Protein AF-A0A1F5X0X8-F1 (afdb_monomer)

Structure (mmCIF, N/CA/C/O backbone):
data_AF-A0A1F5X0X8-F1
#
_entry.id   AF-A0A1F5X0X8-F1
#
loop_
_atom_site.group_PDB
_atom_site.id
_atom_site.type_symbol
_atom_site.label_atom_id
_atom_site.label_alt_id
_atom_site.label_comp_id
_atom_site.label_asym_id
_atom_site.label_entity_id
_atom_site.label_seq_id
_atom_site.pdbx_PDB_ins_code
_atom_site.Cartn_x
_atom_site.Cartn_y
_atom_site.Cartn_z
_atom_site.occupancy
_atom_site.B_iso_or_equiv
_atom_site.auth_seq_id
_atom_site.auth_comp_id
_atom_site.auth_asym_id
_atom_site.auth_atom_id
_atom_site.pdbx_PDB_model_num
ATOM 1 N N . MET A 1 1 ? -23.396 11.400 -12.778 1.00 46.94 1 MET A N 1
ATOM 2 C CA . MET A 1 1 ? -21.950 11.715 -12.686 1.00 46.94 1 MET A CA 1
ATOM 3 C C . MET A 1 1 ? -21.405 11.094 -11.410 1.00 46.94 1 MET A C 1
ATOM 5 O O . MET A 1 1 ? -21.824 11.516 -10.341 1.00 46.94 1 MET A O 1
ATOM 9 N N . GLN A 1 2 ? -20.528 10.087 -11.490 1.00 56.69 2 GLN A N 1
ATOM 10 C CA . GLN A 1 2 ? -19.784 9.631 -10.308 1.00 56.69 2 GLN A CA 1
ATOM 11 C C . GLN A 1 2 ? -18.889 10.780 -9.824 1.00 56.69 2 GLN A C 1
ATOM 13 O O . GLN A 1 2 ? -18.182 11.404 -10.620 1.00 56.69 2 GLN A O 1
ATOM 18 N N . LYS A 1 3 ? -18.972 11.113 -8.535 1.00 69.62 3 LYS A N 1
ATOM 19 C CA . LYS A 1 3 ? -18.151 12.155 -7.912 1.00 69.62 3 LYS A CA 1
ATOM 20 C C . LYS A 1 3 ? -16.693 11.680 -7.968 1.00 69.62 3 LYS A C 1
ATOM 22 O O . LYS A 1 3 ? -16.381 10.647 -7.388 1.00 69.62 3 LYS A O 1
ATOM 27 N N . LYS A 1 4 ? -15.822 12.385 -8.703 1.00 75.38 4 LYS A N 1
ATOM 28 C CA . LYS A 1 4 ? -14.391 12.037 -8.768 1.00 75.38 4 LYS A CA 1
ATOM 29 C C . LYS A 1 4 ? -13.797 12.097 -7.360 1.00 75.38 4 LYS A C 1
ATOM 31 O O . LYS A 1 4 ? -13.976 13.105 -6.673 1.00 75.38 4 LYS A O 1
ATOM 36 N N . LEU A 1 5 ? -13.114 11.032 -6.946 1.00 90.44 5 LEU A N 1
ATOM 37 C CA . LEU A 1 5 ? -12.465 10.961 -5.640 1.00 90.44 5 LEU A CA 1
ATOM 38 C C . LEU A 1 5 ? -11.266 11.922 -5.590 1.00 90.44 5 LEU A C 1
ATOM 40 O O . LEU A 1 5 ? -10.689 12.252 -6.635 1.00 90.44 5 LEU A O 1
ATOM 44 N N . PRO A 1 6 ? -10.874 12.397 -4.395 1.00 89.25 6 PRO A N 1
ATOM 45 C CA . PRO A 1 6 ? -9.697 13.238 -4.255 1.00 89.25 6 PRO A CA 1
ATOM 46 C C . PRO A 1 6 ? -8.439 12.483 -4.703 1.00 89.25 6 PRO A C 1
ATOM 48 O O . PRO A 1 6 ? -8.150 11.364 -4.265 1.00 89.25 6 PRO A O 1
ATOM 51 N N . LYS A 1 7 ? -7.683 13.125 -5.593 1.00 92.56 7 LYS A N 1
ATOM 52 C CA . LYS A 1 7 ? -6.383 12.632 -6.052 1.00 92.56 7 LYS A CA 1
ATOM 53 C C . LYS A 1 7 ? -5.305 12.979 -5.022 1.00 92.56 7 LYS A C 1
ATOM 55 O O . LYS A 1 7 ? -5.348 14.106 -4.513 1.00 92.56 7 LYS A O 1
ATOM 60 N N . PRO A 1 8 ? -4.330 12.090 -4.769 1.00 92.38 8 PRO A N 1
ATOM 61 C CA . PRO A 1 8 ? -3.112 12.453 -4.054 1.00 92.38 8 PRO A CA 1
ATOM 62 C C . PRO A 1 8 ? -2.430 13.652 -4.727 1.00 92.38 8 PRO A C 1
ATOM 64 O O . PRO A 1 8 ? -2.426 13.775 -5.956 1.00 92.38 8 PRO A O 1
ATOM 67 N N . LYS A 1 9 ? -1.886 14.569 -3.926 1.00 92.25 9 LYS A N 1
ATOM 68 C CA . LYS A 1 9 ? -1.167 15.766 -4.384 1.00 92.25 9 LYS A CA 1
ATOM 69 C C . LYS A 1 9 ? 0.031 16.019 -3.480 1.00 92.25 9 LYS A C 1
ATOM 71 O O . LYS A 1 9 ? 0.013 15.643 -2.316 1.00 92.25 9 LYS A O 1
ATOM 76 N N . GLY A 1 10 ? 1.039 16.699 -4.016 1.00 94.38 10 GLY A N 1
ATOM 77 C CA . GLY A 1 10 ? 2.261 17.012 -3.282 1.00 94.38 10 GLY A CA 1
ATOM 78 C C . GLY A 1 10 ? 3.366 15.987 -3.515 1.00 94.38 10 GLY A C 1
ATOM 79 O O . GLY A 1 10 ? 3.467 15.411 -4.603 1.00 94.38 10 GLY A O 1
ATOM 80 N N . LYS A 1 11 ? 4.219 15.837 -2.501 1.00 96.31 11 LYS A N 1
ATOM 81 C CA . LYS A 1 11 ? 5.425 15.013 -2.553 1.00 96.31 11 LYS A CA 1
ATOM 82 C C . LYS A 1 11 ? 5.168 13.601 -2.036 1.00 96.31 11 LYS A C 1
ATOM 84 O O . LYS A 1 11 ? 4.287 13.404 -1.205 1.00 96.31 11 LYS A O 1
ATOM 89 N N . ILE A 1 12 ? 5.969 12.658 -2.516 1.00 95.75 12 ILE A N 1
ATOM 90 C CA . ILE A 1 12 ? 6.069 11.314 -1.945 1.00 95.75 12 ILE A CA 1
ATOM 91 C C . ILE A 1 12 ? 7.087 11.338 -0.808 1.00 95.75 12 ILE A C 1
ATOM 93 O O . ILE A 1 12 ? 8.147 11.956 -0.913 1.00 95.75 12 ILE A O 1
ATOM 97 N N . GLU A 1 13 ? 6.752 10.660 0.284 1.00 94.81 13 GLU A N 1
ATOM 98 C CA . GLU A 1 13 ? 7.603 10.546 1.463 1.00 94.81 13 GLU A CA 1
ATOM 99 C C . GLU A 1 13 ? 8.377 9.225 1.441 1.00 94.81 13 GLU A C 1
ATOM 101 O O . GLU A 1 13 ? 7.840 8.157 1.731 1.00 94.81 13 GLU A O 1
ATOM 106 N N . TYR A 1 14 ? 9.669 9.303 1.125 1.00 94.75 14 TYR A N 1
ATOM 107 C CA . TYR A 1 14 ? 10.552 8.136 1.030 1.00 94.75 14 TYR A CA 1
ATOM 108 C C . TYR A 1 14 ? 11.164 7.710 2.371 1.00 94.75 14 TYR A C 1
ATOM 110 O O . TYR A 1 14 ? 11.649 6.588 2.508 1.00 94.75 14 TYR A O 1
ATOM 118 N N . ASP A 1 15 ? 11.111 8.565 3.397 1.00 91.25 15 ASP A N 1
ATOM 119 C CA . ASP A 1 15 ? 11.795 8.339 4.678 1.00 91.25 15 ASP A CA 1
ATOM 120 C C . ASP A 1 15 ? 11.337 7.079 5.422 1.00 91.25 15 ASP A C 1
ATOM 122 O O . ASP A 1 15 ? 12.090 6.523 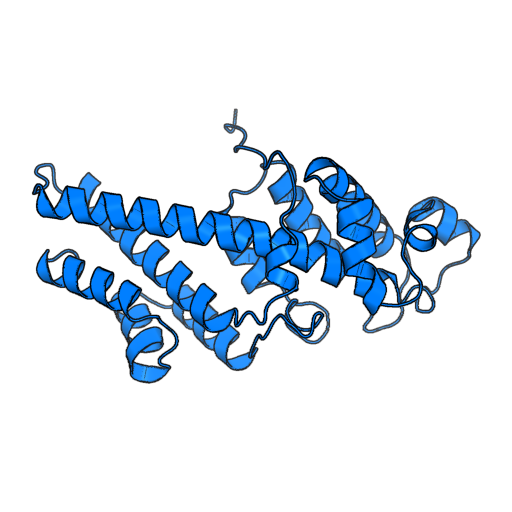6.225 1.00 91.25 15 ASP A O 1
ATOM 126 N N . ARG A 1 16 ? 10.120 6.592 5.153 1.00 86.38 16 ARG A N 1
ATOM 127 C CA . ARG A 1 16 ? 9.632 5.336 5.734 1.00 86.38 16 ARG A CA 1
ATOM 128 C C . ARG A 1 16 ? 10.351 4.107 5.176 1.00 86.38 16 ARG A C 1
ATOM 130 O O . ARG A 1 16 ? 10.513 3.148 5.919 1.00 86.38 16 ARG A O 1
ATOM 137 N N . LEU A 1 17 ? 10.854 4.150 3.939 1.00 91.12 17 LEU A N 1
ATOM 138 C CA . LEU A 1 17 ? 11.662 3.063 3.366 1.00 91.12 17 LEU A CA 1
ATOM 139 C C . LEU A 1 17 ? 13.082 3.006 3.942 1.00 91.12 17 LEU A C 1
ATOM 141 O O . LEU A 1 17 ? 13.729 1.964 3.900 1.00 91.12 17 LEU A O 1
ATOM 145 N N . LYS A 1 18 ? 13.558 4.097 4.554 1.00 91.12 18 LYS A N 1
ATOM 146 C CA . LYS A 1 18 ? 14.857 4.145 5.250 1.00 91.12 18 LYS A CA 1
ATOM 147 C C . LYS A 1 18 ? 14.816 3.496 6.635 1.00 91.12 18 LYS A C 1
ATOM 149 O O . LYS A 1 18 ? 15.840 3.406 7.308 1.00 91.12 18 LYS A O 1
ATOM 154 N N . LYS A 1 19 ? 13.630 3.105 7.107 1.00 92.75 19 LYS A N 1
ATOM 155 C CA . LYS A 1 19 ? 13.409 2.556 8.446 1.00 92.75 19 LYS A CA 1
ATOM 156 C C . LYS A 1 19 ? 12.797 1.173 8.334 1.00 92.75 19 LYS A C 1
ATOM 158 O O . LYS A 1 19 ? 11.845 0.967 7.585 1.00 92.75 19 LYS A O 1
ATOM 163 N N . LYS A 1 20 ? 13.294 0.242 9.151 1.00 92.81 20 LYS A N 1
ATOM 164 C CA . LYS A 1 20 ? 12.702 -1.092 9.262 1.00 92.81 20 LYS A CA 1
ATOM 165 C C . LYS A 1 20 ? 11.234 -0.978 9.666 1.00 92.81 20 LYS A C 1
ATOM 167 O O . LYS A 1 20 ? 10.920 -0.491 10.751 1.00 92.81 20 LYS A O 1
ATOM 172 N N . THR A 1 21 ? 10.362 -1.448 8.788 1.00 92.19 21 THR A N 1
ATOM 173 C CA . THR A 1 21 ? 8.913 -1.383 8.918 1.00 92.19 21 THR A CA 1
ATOM 174 C C . THR A 1 21 ? 8.353 -2.791 8.786 1.00 92.19 21 THR A C 1
ATOM 176 O O . THR A 1 21 ? 8.536 -3.447 7.764 1.00 92.19 21 THR A O 1
ATOM 179 N N . ASP A 1 22 ? 7.673 -3.264 9.830 1.00 91.94 22 ASP A N 1
ATOM 180 C CA . ASP A 1 22 ? 6.919 -4.518 9.790 1.00 91.94 22 ASP A CA 1
ATOM 181 C C . ASP A 1 22 ? 5.466 -4.214 9.421 1.00 91.94 22 ASP A C 1
ATOM 183 O O . ASP A 1 22 ? 4.720 -3.619 10.207 1.00 91.94 22 ASP A O 1
ATOM 187 N N . VAL A 1 23 ? 5.066 -4.603 8.212 1.00 94.81 23 VAL A N 1
ATOM 188 C CA . VAL A 1 23 ? 3.730 -4.283 7.693 1.00 94.81 23 VAL A CA 1
ATOM 189 C C . VAL A 1 23 ? 2.632 -5.155 8.303 1.00 94.81 23 VAL A C 1
ATOM 191 O O . VAL A 1 23 ? 1.464 -4.794 8.197 1.00 94.81 23 VAL A O 1
ATOM 194 N N . ILE A 1 24 ? 2.966 -6.253 8.996 1.00 95.56 24 ILE A N 1
ATOM 195 C CA . ILE A 1 24 ? 1.977 -7.165 9.600 1.00 95.56 24 ILE A CA 1
ATOM 196 C C . ILE A 1 24 ? 1.198 -6.466 10.714 1.00 95.56 24 ILE A C 1
ATOM 198 O O . ILE A 1 24 ? -0.033 -6.493 10.728 1.00 95.56 24 ILE A O 1
ATOM 202 N N . ASN A 1 25 ? 1.901 -5.793 11.62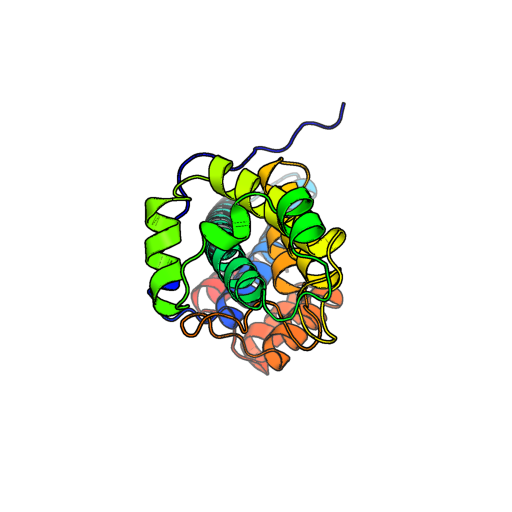7 1.00 94.31 25 ASN A N 1
ATOM 203 C CA . ASN A 1 25 ? 1.250 -5.082 12.730 1.00 94.31 25 ASN A CA 1
ATOM 204 C C . ASN A 1 25 ? 0.430 -3.892 12.215 1.00 94.31 25 ASN A C 1
ATOM 206 O O . ASN A 1 25 ? -0.664 -3.631 12.714 1.00 94.31 25 ASN A O 1
ATOM 210 N N . ILE A 1 26 ? 0.936 -3.189 11.196 1.00 95.31 26 ILE A N 1
ATOM 211 C CA . ILE A 1 26 ? 0.242 -2.043 10.598 1.00 95.31 26 ILE A CA 1
ATOM 212 C C . ILE A 1 26 ? -1.038 -2.510 9.895 1.00 95.31 26 ILE A C 1
ATOM 214 O O . ILE A 1 26 ? -2.090 -1.914 10.115 1.00 95.31 26 ILE A O 1
ATOM 218 N N . ALA A 1 27 ? -0.983 -3.611 9.136 1.00 96.62 27 ALA A N 1
ATOM 219 C CA . ALA A 1 27 ? -2.154 -4.224 8.512 1.00 96.62 27 ALA A CA 1
ATOM 220 C C . ALA A 1 27 ? -3.210 -4.612 9.557 1.00 96.62 27 ALA A C 1
ATOM 222 O O . ALA A 1 27 ? -4.371 -4.223 9.440 1.00 96.62 27 ALA A O 1
ATOM 223 N N . ALA A 1 28 ? -2.806 -5.327 10.614 1.00 96.25 28 ALA A N 1
ATOM 224 C CA . ALA A 1 28 ? -3.714 -5.749 11.680 1.00 96.25 28 ALA A CA 1
ATOM 225 C C . ALA A 1 28 ? -4.383 -4.553 12.377 1.00 96.25 28 ALA A C 1
ATOM 227 O O . ALA A 1 28 ? -5.597 -4.563 12.597 1.00 96.25 28 ALA A O 1
ATOM 228 N N . ASN A 1 29 ? -3.607 -3.510 12.693 1.00 96.94 29 ASN A N 1
ATOM 229 C CA . ASN A 1 29 ? -4.127 -2.281 13.289 1.00 96.94 29 ASN A CA 1
ATOM 230 C C . ASN A 1 29 ? -5.119 -1.584 12.356 1.00 96.94 29 ASN A C 1
ATOM 232 O O . ASN A 1 29 ? -6.215 -1.230 12.786 1.00 96.94 29 ASN A O 1
ATOM 236 N N . TRP A 1 30 ? -4.754 -1.421 11.083 1.00 97.88 30 TRP A N 1
ATOM 237 C CA . TRP A 1 30 ? -5.577 -0.737 10.094 1.00 97.88 30 TRP A CA 1
ATOM 238 C C . TRP A 1 30 ? -6.921 -1.439 9.881 1.00 97.88 30 TRP A C 1
ATOM 240 O O . TRP A 1 30 ? -7.964 -0.794 9.995 1.00 97.88 30 TRP A O 1
ATOM 250 N N . TYR A 1 31 ? -6.925 -2.762 9.685 1.00 97.50 31 TYR A N 1
ATOM 251 C CA . TYR A 1 31 ? -8.163 -3.528 9.511 1.00 97.50 31 TYR A CA 1
ATOM 252 C C . TYR A 1 31 ? -9.064 -3.502 10.751 1.00 97.50 31 TYR A C 1
ATOM 254 O O . TYR A 1 31 ? -10.281 -3.373 10.617 1.00 97.50 31 TYR A O 1
ATOM 262 N N . LEU A 1 32 ? -8.498 -3.582 11.961 1.00 96.50 32 LEU A N 1
ATOM 263 C CA . LEU A 1 32 ? -9.286 -3.482 13.194 1.00 96.50 32 LEU A CA 1
ATOM 264 C C . LEU A 1 32 ? -9.912 -2.104 13.367 1.00 96.50 32 LEU A C 1
ATOM 266 O O . LEU A 1 32 ? -11.095 -2.005 13.687 1.00 96.50 32 LEU A O 1
ATOM 270 N N . VAL A 1 33 ? -9.134 -1.042 13.158 1.00 97.62 33 VAL A N 1
ATOM 271 C CA . VAL A 1 33 ? -9.632 0.332 13.266 1.00 97.62 33 VAL A CA 1
ATOM 272 C C . VAL A 1 33 ? -10.704 0.596 12.209 1.00 97.62 33 VAL A C 1
ATOM 274 O O . VAL A 1 33 ? -11.745 1.159 12.543 1.00 97.62 33 VAL A O 1
ATOM 277 N N . LEU A 1 34 ? -10.514 0.128 10.971 1.00 96.94 34 LEU A N 1
ATOM 278 C CA . LEU A 1 34 ? -11.521 0.206 9.911 1.00 96.94 34 LEU A CA 1
ATOM 279 C C . LEU A 1 34 ? -12.821 -0.513 10.307 1.00 96.94 34 LEU A C 1
ATOM 281 O O . LEU A 1 34 ? -13.897 0.073 10.194 1.00 96.94 34 LEU A O 1
ATOM 285 N N . ALA A 1 35 ? -12.731 -1.746 10.814 1.00 96.19 35 ALA A N 1
ATOM 286 C CA . ALA A 1 35 ? -13.897 -2.519 11.236 1.00 96.19 35 ALA A CA 1
ATOM 287 C C . ALA A 1 35 ? -14.646 -1.856 12.408 1.00 96.19 35 ALA A C 1
ATOM 289 O O . ALA A 1 35 ? -15.870 -1.727 12.359 1.00 96.19 35 ALA A O 1
ATOM 290 N N . MET A 1 36 ? -13.922 -1.381 13.430 1.00 96.62 36 MET A N 1
ATOM 291 C CA . MET A 1 36 ? -14.503 -0.645 14.561 1.00 96.62 36 MET A CA 1
ATOM 292 C C . MET A 1 36 ? -15.178 0.652 14.108 1.00 96.62 36 MET A C 1
ATOM 294 O O . MET A 1 36 ? -16.294 0.939 14.538 1.00 96.62 36 MET A O 1
ATOM 298 N N . LYS A 1 37 ? -14.525 1.422 13.227 1.00 96.12 37 LYS A N 1
ATOM 299 C CA . LYS A 1 37 ? -15.061 2.672 12.677 1.00 96.12 37 LYS A CA 1
ATOM 300 C C . LYS A 1 37 ? -16.365 2.422 11.922 1.00 96.12 37 LYS A C 1
ATOM 302 O O . LYS A 1 37 ? -17.358 3.070 12.226 1.00 96.12 37 LYS A O 1
ATOM 307 N N . ASN A 1 38 ? -16.379 1.470 10.988 1.00 94.50 38 ASN A N 1
ATOM 308 C CA . ASN A 1 38 ? -17.565 1.181 10.178 1.00 94.50 38 ASN A CA 1
ATOM 309 C C . ASN A 1 38 ? -18.751 0.745 11.054 1.00 94.50 38 ASN A C 1
ATOM 311 O O . ASN A 1 38 ? -19.859 1.247 10.890 1.00 94.50 38 ASN A O 1
ATOM 315 N N . LEU A 1 39 ? -18.509 -0.128 12.040 1.00 93.12 39 LEU A N 1
ATOM 316 C CA . LEU A 1 39 ? -19.558 -0.568 12.959 1.00 93.12 39 LEU A CA 1
ATOM 317 C C . LEU A 1 39 ? -20.095 0.591 13.813 1.00 93.12 39 LEU A C 1
ATOM 319 O O . LEU A 1 39 ? -21.305 0.712 13.997 1.00 93.12 39 LEU A O 1
ATOM 323 N N . ALA A 1 40 ? -19.212 1.457 14.313 1.00 91.56 40 ALA A N 1
ATOM 324 C CA . ALA A 1 40 ? -19.592 2.639 15.080 1.00 91.56 40 ALA A CA 1
ATOM 325 C C . ALA A 1 40 ? -20.422 3.640 14.252 1.00 91.56 40 ALA A C 1
ATOM 327 O O . ALA A 1 40 ? -21.419 4.160 14.750 1.00 91.56 40 ALA A O 1
ATOM 328 N N . GLU A 1 41 ? -20.058 3.871 12.986 1.00 91.88 41 GLU A N 1
ATOM 329 C CA . GLU A 1 41 ? -20.825 4.711 12.051 1.00 91.88 41 GLU A CA 1
ATOM 330 C C . GLU A 1 41 ? -22.211 4.131 11.762 1.00 91.88 41 GLU A C 1
ATOM 332 O O . GLU A 1 41 ? -23.191 4.867 11.652 1.00 91.88 41 GLU A O 1
ATOM 337 N N . ASP A 1 42 ? -22.322 2.810 11.647 1.00 89.94 42 ASP A N 1
ATOM 338 C CA . ASP A 1 42 ? -23.613 2.166 11.417 1.00 89.94 42 ASP A CA 1
ATOM 339 C C . ASP A 1 42 ? -24.507 2.217 12.658 1.00 89.94 42 ASP A C 1
ATOM 341 O O . ASP A 1 42 ? -25.714 2.429 12.533 1.00 89.94 42 ASP A O 1
ATOM 345 N N . LYS A 1 43 ? -23.931 2.114 13.863 1.00 85.94 43 LYS A N 1
ATOM 346 C CA . LYS A 1 43 ? -24.664 2.343 15.117 1.00 85.94 43 LYS A CA 1
ATOM 347 C C . LYS A 1 43 ? -25.153 3.786 15.229 1.00 85.94 43 LYS A C 1
ATOM 349 O O . LYS A 1 43 ? -26.319 3.980 15.556 1.00 85.94 43 LYS A O 1
ATOM 354 N N . GLU A 1 44 ? -24.316 4.772 14.899 1.00 85.31 44 GLU A N 1
ATOM 355 C CA . GLU A 1 44 ? -24.684 6.201 14.875 1.00 85.31 44 GLU A CA 1
ATOM 356 C C . GLU A 1 44 ? -25.908 6.464 13.994 1.00 85.31 44 GLU A C 1
ATOM 358 O O . GLU A 1 44 ? -26.843 7.140 14.417 1.00 85.31 44 GLU A O 1
ATOM 363 N N . LYS A 1 45 ? -25.957 5.860 12.803 1.00 84.88 45 LYS A N 1
ATOM 364 C CA . LYS A 1 45 ? -27.105 5.989 11.892 1.00 84.88 45 LYS A CA 1
ATOM 365 C C . LYS A 1 45 ? -28.382 5.335 12.432 1.00 84.88 45 LYS A C 1
ATOM 367 O O . LYS A 1 45 ? -29.473 5.764 12.067 1.00 84.88 45 LYS A O 1
ATOM 372 N N . GLN A 1 46 ? -28.264 4.284 13.247 1.00 82.56 46 GLN A N 1
ATOM 373 C CA . GLN A 1 46 ? -29.402 3.522 13.778 1.00 82.56 46 GLN A CA 1
ATOM 374 C C . GLN A 1 46 ? -29.983 4.131 15.060 1.00 82.56 46 GLN A C 1
ATOM 376 O O . GLN A 1 46 ? -31.199 4.131 15.248 1.00 82.56 46 GLN A O 1
ATOM 381 N N . SER A 1 47 ? -29.138 4.627 15.966 1.00 68.44 47 SER A N 1
ATOM 382 C CA . SER A 1 47 ? -29.566 5.185 17.248 1.00 68.44 47 SER A CA 1
ATOM 383 C C . SER A 1 47 ? -29.745 6.697 17.134 1.00 68.44 47 SER A C 1
ATOM 385 O O . SER A 1 47 ? -28.776 7.442 17.233 1.00 68.44 47 SER A O 1
ATOM 387 N N . GLY A 1 48 ? -30.983 7.176 16.987 1.00 61.12 48 GLY A N 1
ATOM 388 C CA . GLY A 1 48 ? -31.298 8.616 16.933 1.00 61.12 48 GLY A CA 1
ATOM 389 C C . GLY A 1 48 ? -30.919 9.431 18.187 1.00 61.12 48 GLY A C 1
ATOM 390 O O . GLY A 1 48 ? -31.158 10.633 18.226 1.00 61.12 48 GLY A O 1
ATOM 391 N N . THR A 1 49 ? -30.345 8.801 19.220 1.00 65.81 49 THR A N 1
ATOM 392 C CA . THR A 1 49 ? -29.778 9.439 20.418 1.00 65.81 49 THR A CA 1
ATOM 393 C C . THR A 1 49 ? -28.382 8.869 20.675 1.00 65.81 49 THR A C 1
ATOM 395 O O . THR A 1 49 ? -28.248 7.716 21.084 1.00 65.81 49 THR A O 1
ATOM 398 N N . PHE A 1 50 ? -27.341 9.668 20.426 1.00 71.94 50 PHE A N 1
ATOM 399 C CA . PHE A 1 50 ? -25.940 9.288 20.631 1.00 71.94 50 PHE A CA 1
ATOM 400 C C . PHE A 1 50 ? -25.421 9.892 21.941 1.00 71.94 50 PHE A C 1
ATOM 402 O O . PHE A 1 50 ? -25.601 11.081 22.205 1.00 71.94 50 PHE A O 1
ATOM 409 N N . LEU A 1 51 ? -24.803 9.082 22.806 1.00 75.19 51 LEU A N 1
ATOM 410 C CA . LEU A 1 51 ? -24.180 9.602 24.029 1.00 75.19 51 LEU A CA 1
ATOM 411 C C . LEU A 1 51 ? -22.886 10.358 23.677 1.00 75.19 51 LEU A C 1
ATOM 413 O O . LEU A 1 51 ? -22.132 9.933 22.808 1.00 75.19 51 LEU A O 1
ATOM 417 N N . ARG A 1 52 ? -22.535 11.423 24.411 1.00 73.19 52 ARG A N 1
ATOM 418 C CA . ARG A 1 52 ? -21.277 12.174 24.168 1.00 73.19 52 ARG A CA 1
ATOM 419 C C . ARG A 1 52 ? -20.015 11.296 24.181 1.00 73.19 52 ARG A C 1
ATOM 421 O O . ARG A 1 52 ? -19.066 11.553 23.447 1.00 73.19 52 ARG A O 1
ATOM 428 N N . SER A 1 53 ? -19.978 10.257 25.019 1.00 72.44 53 SER A N 1
ATOM 429 C CA . SER A 1 53 ? -18.857 9.304 25.071 1.00 72.44 53 SER A CA 1
ATOM 430 C C . SER A 1 53 ? -18.736 8.459 23.796 1.00 72.44 53 SER A C 1
ATOM 432 O O . SER A 1 53 ? -17.626 8.116 23.388 1.00 72.44 53 SER A O 1
ATOM 434 N N . GLN A 1 54 ? -19.868 8.166 23.156 1.00 83.12 54 GLN A N 1
ATOM 435 C CA . GLN A 1 54 ? -19.976 7.457 21.884 1.00 83.12 54 GLN A CA 1
ATOM 436 C C . GLN A 1 54 ? -19.538 8.362 20.720 1.00 83.12 54 GLN A C 1
ATOM 438 O O . GLN A 1 54 ? -18.724 7.945 19.899 1.00 83.12 54 GLN A O 1
ATOM 443 N N . GLU A 1 55 ? -19.945 9.636 20.712 1.00 86.12 55 GLU A N 1
ATOM 444 C CA . GLU A 1 55 ? -19.448 10.639 19.750 1.00 86.12 55 GLU A CA 1
ATOM 445 C C . GLU A 1 55 ? -17.919 10.778 19.814 1.00 86.12 55 GLU A C 1
ATOM 447 O O . GLU A 1 55 ? -17.235 10.768 18.788 1.00 86.12 55 GLU A O 1
ATOM 452 N N . GLY A 1 56 ? -17.370 10.862 21.032 1.00 91.00 56 GLY A N 1
ATOM 453 C CA . GLY A 1 56 ? -15.930 10.973 21.259 1.00 91.00 56 GLY A CA 1
ATOM 454 C C . GLY A 1 56 ? -15.150 9.772 20.720 1.00 91.00 56 GLY A C 1
ATOM 455 O O . GLY A 1 56 ? -14.154 9.952 20.024 1.00 91.00 56 GLY A O 1
ATOM 456 N N . LEU A 1 57 ? -15.618 8.546 20.982 1.00 92.62 57 LEU A N 1
ATOM 457 C CA . LEU A 1 57 ? -14.969 7.339 20.464 1.00 92.62 57 LEU A CA 1
ATOM 458 C C . LEU A 1 57 ? -15.030 7.257 18.934 1.00 92.62 57 LEU A C 1
ATOM 460 O O . LEU A 1 57 ? -14.028 6.915 18.310 1.00 92.62 57 LEU A O 1
ATOM 464 N N . LEU A 1 58 ? -16.167 7.593 18.318 1.00 94.06 58 LEU A N 1
ATOM 465 C CA . LEU A 1 58 ? -16.287 7.588 16.859 1.00 94.06 58 LEU A CA 1
ATOM 466 C C . LEU A 1 58 ? -15.338 8.606 16.219 1.00 94.06 58 LEU A C 1
ATOM 468 O O . LEU A 1 58 ? -14.678 8.303 15.226 1.00 94.06 58 LEU A O 1
ATOM 472 N N . LYS A 1 59 ? -15.237 9.805 16.802 1.00 95.38 59 LYS A N 1
ATOM 473 C CA . LYS A 1 59 ? -14.297 10.836 16.353 1.00 95.38 59 LYS A CA 1
ATOM 474 C C . LYS A 1 59 ? -12.850 10.348 16.424 1.00 95.38 59 LYS A C 1
ATOM 476 O O . LYS A 1 59 ? -12.099 10.558 15.472 1.00 95.38 59 LYS A O 1
ATOM 481 N N . ASP A 1 60 ? -12.474 9.680 17.513 1.00 96.25 60 ASP A N 1
ATOM 482 C CA . ASP A 1 60 ? -11.129 9.126 17.660 1.00 96.25 60 ASP A CA 1
ATOM 483 C C . ASP A 1 60 ? -10.857 8.017 16.633 1.00 96.25 60 ASP A C 1
ATOM 485 O O . ASP A 1 60 ? -9.814 8.033 15.988 1.00 96.25 60 ASP A O 1
ATOM 489 N N . LEU A 1 61 ? -11.808 7.099 16.418 1.00 97.19 61 LEU A N 1
ATOM 490 C CA . LEU A 1 61 ? -11.693 6.029 15.417 1.00 97.19 61 LEU A CA 1
ATOM 491 C C . LEU A 1 61 ? -11.558 6.579 13.993 1.00 97.19 61 LEU A C 1
ATOM 493 O O . LEU A 1 61 ? -10.743 6.077 13.223 1.00 97.19 61 LEU A O 1
ATOM 497 N N . LYS A 1 62 ? -12.327 7.618 13.642 1.00 97.69 62 LYS A N 1
ATOM 498 C CA . LYS A 1 62 ? -12.215 8.308 12.347 1.00 97.69 62 LYS A CA 1
ATOM 499 C C . LYS A 1 62 ? -10.824 8.912 12.173 1.00 97.69 62 LYS A C 1
ATOM 501 O O . LYS A 1 62 ? -10.166 8.627 11.177 1.00 97.69 62 LYS A O 1
ATOM 506 N N . LYS A 1 63 ? -10.349 9.660 13.173 1.00 98.00 63 LYS A N 1
ATOM 507 C CA . LYS A 1 63 ? -9.018 10.278 13.157 1.00 98.00 63 LYS A CA 1
ATOM 508 C C . LYS A 1 63 ? -7.898 9.238 13.054 1.00 98.00 63 LYS A C 1
ATOM 510 O O . LYS A 1 63 ? -6.966 9.420 12.278 1.00 98.00 63 LYS A O 1
ATOM 515 N N . GLU A 1 64 ? -7.988 8.155 13.821 1.00 98.00 64 GLU A N 1
ATOM 516 C CA . GLU A 1 64 ? -7.010 7.065 13.790 1.00 98.00 64 GLU A CA 1
ATOM 517 C C . GLU A 1 64 ? -7.000 6.365 12.427 1.00 98.00 64 GLU A C 1
ATOM 519 O O . GLU A 1 64 ? -5.940 6.146 11.847 1.00 98.00 64 GLU A O 1
ATOM 524 N N . HIS A 1 65 ? -8.182 6.054 11.886 1.00 98.00 65 HIS A N 1
ATOM 525 C CA . HIS A 1 65 ? -8.316 5.449 10.566 1.00 98.00 65 HIS A CA 1
ATOM 526 C C . HIS A 1 65 ? -7.713 6.343 9.478 1.00 98.00 65 HIS A C 1
ATOM 528 O O . HIS A 1 65 ? -6.979 5.851 8.624 1.00 98.00 65 HIS A O 1
ATOM 534 N N . GLU A 1 66 ? -8.017 7.642 9.496 1.00 97.62 66 GLU A N 1
ATOM 535 C CA . GLU A 1 66 ? -7.462 8.625 8.561 1.00 97.62 66 GLU A CA 1
ATOM 536 C C . GLU A 1 66 ? -5.935 8.691 8.657 1.00 97.62 66 GLU A C 1
ATOM 538 O O . GLU A 1 66 ? -5.265 8.637 7.627 1.00 97.62 66 GLU A O 1
ATOM 543 N N . GLY A 1 67 ? -5.385 8.725 9.875 1.00 97.19 67 GLY A N 1
ATOM 544 C CA . GLY A 1 67 ? -3.941 8.727 10.112 1.00 97.19 67 GLY A CA 1
ATOM 545 C C . GLY A 1 67 ? -3.248 7.471 9.580 1.00 97.19 67 GLY A C 1
ATOM 546 O O . GLY A 1 67 ? -2.319 7.575 8.783 1.00 97.19 67 GLY A O 1
ATOM 547 N N . LEU A 1 68 ? -3.738 6.281 9.948 1.00 97.31 68 LEU A N 1
ATOM 548 C CA . LEU A 1 68 ? -3.184 5.011 9.460 1.00 97.31 68 LEU A CA 1
ATOM 549 C C . LEU A 1 68 ? -3.314 4.866 7.941 1.00 97.31 68 LEU A C 1
ATOM 551 O O . LEU A 1 68 ? -2.420 4.329 7.293 1.00 97.31 68 LEU A O 1
ATOM 555 N N . THR A 1 69 ? -4.421 5.347 7.373 1.00 97.81 69 THR A N 1
ATOM 556 C CA . THR A 1 69 ? -4.660 5.330 5.927 1.00 97.81 69 THR A CA 1
ATOM 557 C C . THR A 1 69 ? -3.666 6.228 5.198 1.00 97.81 69 THR A C 1
ATOM 559 O O . THR A 1 69 ? -3.065 5.785 4.227 1.00 97.81 69 THR A O 1
ATOM 562 N N . ALA A 1 70 ? -3.446 7.456 5.672 1.00 95.75 70 ALA A N 1
ATOM 563 C CA . ALA A 1 70 ? -2.461 8.361 5.079 1.00 95.75 70 ALA A CA 1
ATOM 564 C C . ALA A 1 70 ? -1.035 7.790 5.172 1.00 95.75 70 ALA A C 1
ATOM 566 O O . ALA A 1 70 ? -0.291 7.807 4.192 1.00 95.75 70 ALA A O 1
ATOM 567 N N . ASP A 1 71 ? -0.681 7.217 6.324 1.00 95.12 71 ASP A N 1
ATOM 568 C CA . ASP A 1 71 ? 0.623 6.595 6.552 1.00 95.12 71 ASP A CA 1
ATOM 569 C C . ASP A 1 71 ? 0.885 5.408 5.615 1.00 95.12 71 ASP A C 1
ATOM 571 O O . ASP A 1 71 ? 1.966 5.306 5.027 1.00 95.12 71 ASP A O 1
ATOM 575 N N . LEU A 1 72 ? -0.094 4.509 5.475 1.00 97.19 72 LEU A N 1
ATOM 576 C CA . LEU A 1 72 ? -0.008 3.358 4.578 1.00 97.19 72 LEU A CA 1
ATOM 577 C C . LEU A 1 72 ? -0.012 3.778 3.113 1.00 97.19 72 LEU A C 1
ATOM 579 O O . LEU A 1 72 ? 0.764 3.237 2.334 1.00 97.19 72 LEU A O 1
ATOM 583 N N . GLU A 1 73 ? -0.844 4.746 2.735 1.00 96.50 73 GLU A N 1
ATOM 584 C CA . GLU A 1 73 ? -0.892 5.266 1.372 1.00 96.50 73 GLU A CA 1
ATOM 585 C C . GLU A 1 73 ? 0.473 5.841 0.955 1.00 96.50 73 GLU A C 1
ATOM 587 O O . GLU A 1 73 ? 1.012 5.438 -0.078 1.00 96.50 73 GLU A O 1
ATOM 592 N N . ASN A 1 74 ? 1.081 6.692 1.790 1.00 94.81 74 ASN A N 1
ATOM 593 C CA . ASN A 1 74 ? 2.421 7.235 1.549 1.00 94.81 74 ASN A CA 1
ATOM 594 C C . ASN A 1 74 ? 3.476 6.123 1.446 1.00 94.81 74 ASN A C 1
ATOM 596 O O . ASN A 1 74 ? 4.264 6.102 0.496 1.00 94.81 74 ASN A O 1
ATOM 600 N N . LEU A 1 75 ? 3.472 5.178 2.398 1.00 96.38 75 LEU A N 1
ATOM 601 C CA . LEU A 1 75 ? 4.386 4.035 2.390 1.00 96.38 75 LEU A CA 1
ATOM 602 C C . LEU A 1 75 ? 4.243 3.221 1.102 1.00 96.38 75 LEU A C 1
ATOM 604 O O . LEU A 1 75 ? 5.245 2.877 0.485 1.00 96.38 75 LEU A O 1
ATOM 608 N N . PHE A 1 76 ? 3.016 2.917 0.686 1.00 98.06 76 PHE A N 1
ATOM 609 C CA . PHE A 1 76 ? 2.749 2.087 -0.483 1.00 98.06 76 PHE A CA 1
ATOM 610 C C . PHE A 1 76 ? 3.115 2.779 -1.785 1.00 98.06 76 PHE A C 1
ATOM 612 O O . PHE A 1 76 ? 3.633 2.118 -2.678 1.00 98.06 76 PHE A O 1
ATOM 619 N N . PHE A 1 77 ? 2.940 4.093 -1.907 1.00 97.88 77 PHE A N 1
ATOM 620 C CA . PHE A 1 77 ? 3.430 4.799 -3.089 1.00 97.88 77 PHE A CA 1
ATOM 621 C C . PHE A 1 77 ? 4.950 4.744 -3.215 1.00 97.88 77 PHE A C 1
ATOM 623 O O . PHE A 1 77 ? 5.452 4.391 -4.283 1.00 97.88 77 PHE A O 1
ATOM 630 N N . ALA A 1 78 ? 5.675 5.036 -2.133 1.00 97.25 78 ALA A N 1
ATOM 631 C CA . ALA A 1 78 ? 7.131 4.931 -2.124 1.00 97.25 78 ALA A CA 1
ATOM 632 C C . ALA A 1 78 ? 7.583 3.486 -2.393 1.00 97.25 78 ALA A C 1
ATOM 634 O O . ALA A 1 78 ? 8.444 3.242 -3.236 1.00 97.25 78 ALA A O 1
ATOM 635 N N . TYR A 1 79 ? 6.963 2.520 -1.712 1.00 97.69 79 TYR A N 1
ATOM 636 C CA . TYR A 1 79 ? 7.303 1.108 -1.824 1.00 97.69 79 TYR A CA 1
ATOM 637 C C . TYR A 1 79 ? 7.059 0.550 -3.224 1.00 97.69 79 TYR A C 1
ATOM 639 O O . TYR A 1 79 ? 7.923 -0.117 -3.780 1.00 97.69 79 TYR A O 1
ATOM 647 N N . LEU A 1 80 ? 5.895 0.822 -3.815 1.00 98.00 80 LEU A N 1
ATOM 648 C CA . LEU A 1 80 ? 5.555 0.293 -5.132 1.00 98.00 80 LEU A CA 1
ATOM 649 C C . LEU A 1 80 ? 6.394 0.925 -6.238 1.00 98.00 80 LEU A C 1
ATOM 651 O O . LEU A 1 80 ? 6.637 0.253 -7.233 1.00 98.00 80 LEU A O 1
ATOM 655 N N . LEU A 1 81 ? 6.851 2.175 -6.081 1.00 97.56 81 LEU A N 1
ATOM 656 C CA . LEU A 1 81 ? 7.841 2.757 -6.992 1.00 97.56 81 LEU A CA 1
ATOM 657 C C . LEU A 1 81 ? 9.124 1.934 -6.963 1.00 97.56 81 LEU A C 1
ATOM 659 O O . LEU A 1 81 ? 9.592 1.508 -8.018 1.00 97.56 81 LEU A O 1
ATOM 663 N N . PHE A 1 82 ? 9.624 1.661 -5.757 1.00 97.31 82 PHE A N 1
ATOM 664 C CA . PHE A 1 82 ? 10.805 0.836 -5.546 1.00 97.31 82 PHE A CA 1
ATOM 665 C C . PHE A 1 82 ? 10.628 -0.561 -6.140 1.00 97.31 82 PHE A C 1
ATOM 667 O O . PHE A 1 82 ? 11.338 -0.917 -7.071 1.00 97.31 82 PHE A O 1
ATOM 674 N N . ALA A 1 83 ? 9.611 -1.301 -5.695 1.00 96.75 83 ALA A N 1
ATOM 675 C CA . ALA A 1 83 ? 9.344 -2.667 -6.134 1.00 96.75 83 ALA A CA 1
ATOM 676 C C . ALA A 1 83 ? 9.191 -2.782 -7.661 1.00 96.75 83 ALA A C 1
ATOM 678 O O . ALA A 1 83 ? 9.733 -3.700 -8.274 1.00 96.75 83 ALA A O 1
ATOM 679 N N . VAL A 1 84 ? 8.479 -1.838 -8.290 1.00 97.69 84 VAL A N 1
ATOM 680 C CA . VAL A 1 84 ? 8.320 -1.811 -9.750 1.00 97.69 84 VAL A CA 1
ATOM 681 C C . VAL A 1 84 ? 9.636 -1.501 -10.462 1.00 97.69 84 VAL A C 1
ATOM 683 O O . VAL A 1 84 ? 9.901 -2.106 -11.499 1.00 97.69 84 VAL A O 1
ATOM 686 N N . ALA A 1 85 ? 10.456 -0.578 -9.954 1.00 97.44 85 ALA A N 1
ATOM 687 C CA . ALA A 1 85 ? 11.758 -0.307 -10.557 1.00 97.44 85 ALA A CA 1
ATOM 688 C C . ALA A 1 85 ? 12.719 -1.482 -10.421 1.00 97.44 85 ALA A C 1
ATOM 690 O O . ALA A 1 85 ? 13.316 -1.843 -11.429 1.00 97.44 85 ALA A O 1
ATOM 691 N N . THR A 1 86 ? 12.814 -2.109 -9.246 1.00 95.56 86 THR A N 1
ATOM 692 C CA . THR A 1 86 ? 13.633 -3.314 -9.048 1.00 95.56 86 THR A CA 1
ATOM 693 C C . THR A 1 86 ? 13.262 -4.389 -10.065 1.00 95.56 86 THR A C 1
ATOM 695 O O . THR A 1 86 ? 14.128 -5.020 -10.658 1.00 95.56 86 THR A O 1
ATOM 698 N N . GLU A 1 87 ? 11.970 -4.556 -10.358 1.00 96.06 87 GLU A N 1
ATOM 699 C CA . GLU A 1 87 ? 11.557 -5.490 -11.400 1.00 96.06 87 GLU A CA 1
ATOM 700 C C . GLU A 1 87 ? 11.983 -5.038 -12.808 1.00 96.06 87 GLU A C 1
ATOM 702 O O . GLU A 1 87 ? 12.494 -5.847 -13.582 1.00 96.06 87 GLU A O 1
ATOM 707 N N . LEU A 1 88 ? 11.810 -3.754 -13.148 1.00 96.19 88 LEU A N 1
ATOM 708 C CA . LEU A 1 88 ? 12.237 -3.189 -14.437 1.00 96.19 88 LEU A CA 1
ATOM 709 C C . LEU A 1 88 ? 13.757 -3.254 -14.654 1.00 96.19 88 LEU A C 1
ATOM 711 O O . LEU A 1 88 ? 14.188 -3.245 -15.807 1.00 96.19 88 LEU A O 1
ATOM 715 N N . MET A 1 89 ? 14.555 -3.306 -13.584 1.00 94.75 89 MET A N 1
ATOM 716 C CA . MET A 1 89 ? 16.011 -3.461 -13.657 1.00 94.75 89 MET A CA 1
ATOM 717 C C . MET A 1 89 ? 16.430 -4.833 -14.198 1.00 94.75 89 MET A C 1
ATOM 719 O O . MET A 1 89 ? 17.492 -4.927 -14.804 1.00 94.75 89 MET A O 1
ATOM 723 N N . ASN A 1 90 ? 15.559 -5.849 -14.142 1.00 93.06 90 ASN A N 1
ATOM 724 C CA . ASN A 1 90 ? 15.747 -7.137 -14.828 1.00 93.06 90 ASN A CA 1
ATOM 725 C C . ASN A 1 90 ? 15.481 -7.023 -16.344 1.00 93.06 90 ASN A C 1
ATOM 727 O O . ASN A 1 90 ? 14.823 -7.865 -16.949 1.00 93.06 90 ASN A O 1
ATOM 731 N N . LYS A 1 91 ? 15.937 -5.940 -16.984 1.00 88.88 91 LYS A N 1
ATOM 732 C CA . LYS A 1 91 ? 15.683 -5.648 -18.407 1.00 88.88 91 LYS A CA 1
ATOM 733 C C . LYS A 1 91 ? 16.306 -6.677 -19.354 1.00 88.88 91 LYS A C 1
ATOM 735 O O . LYS A 1 91 ? 15.839 -6.812 -20.483 1.00 88.88 91 LYS A O 1
ATOM 740 N N . ASP A 1 92 ? 17.322 -7.400 -18.896 1.00 91.75 92 ASP A N 1
ATOM 741 C CA . ASP A 1 92 ? 17.981 -8.458 -19.665 1.00 91.75 92 ASP A CA 1
ATOM 742 C C . ASP A 1 92 ? 17.075 -9.691 -19.838 1.00 91.75 92 ASP A C 1
ATOM 744 O O . ASP A 1 92 ? 17.235 -10.456 -20.785 1.00 91.75 92 ASP A O 1
ATOM 748 N N . GLU A 1 93 ? 16.028 -9.803 -19.014 1.00 94.81 93 GLU A N 1
ATOM 749 C CA . GLU A 1 93 ? 14.973 -10.820 -19.097 1.00 94.81 93 GLU A CA 1
ATOM 750 C C . GLU A 1 93 ? 13.900 -10.481 -20.153 1.00 94.81 93 GLU A C 1
ATOM 752 O O . GLU A 1 93 ? 12.842 -11.111 -20.237 1.00 94.81 93 GLU A O 1
ATOM 757 N N . ILE A 1 94 ? 14.114 -9.441 -20.968 1.00 94.25 94 ILE A N 1
ATOM 758 C CA . ILE A 1 94 ? 13.178 -9.025 -22.015 1.00 94.25 94 ILE A CA 1
ATOM 759 C C . ILE A 1 94 ? 13.503 -9.738 -23.335 1.00 94.25 94 ILE A C 1
ATOM 761 O O . ILE A 1 94 ? 14.409 -9.372 -24.082 1.00 94.25 94 ILE A O 1
ATOM 765 N N . LYS A 1 95 ? 12.640 -10.681 -23.723 1.00 93.56 95 LYS A N 1
ATOM 766 C CA . LYS A 1 95 ? 12.638 -11.384 -25.020 1.00 93.56 95 LYS A CA 1
ATOM 767 C C . LYS A 1 95 ? 12.046 -10.541 -26.159 1.00 93.56 95 LYS A C 1
ATOM 769 O O . LYS A 1 95 ? 11.113 -10.966 -26.851 1.00 93.56 95 LYS A O 1
ATOM 774 N N . ALA A 1 96 ? 12.560 -9.331 -26.368 1.00 92.12 96 ALA A N 1
ATOM 775 C CA . ALA A 1 96 ? 12.148 -8.438 -27.453 1.00 92.12 96 ALA A CA 1
ATOM 776 C C . ALA A 1 96 ? 13.352 -7.762 -28.121 1.00 92.12 96 ALA A C 1
ATOM 778 O O . ALA A 1 96 ? 14.390 -7.567 -27.505 1.00 92.12 96 ALA A O 1
ATOM 779 N N . SER A 1 97 ? 13.206 -7.359 -29.387 1.00 92.25 97 SER A N 1
ATOM 780 C CA . SER A 1 97 ? 14.263 -6.602 -30.066 1.00 92.25 97 SER A CA 1
ATOM 781 C C . SER A 1 97 ? 14.458 -5.221 -29.437 1.00 92.25 97 SER A C 1
ATOM 783 O O . SER A 1 97 ? 13.488 -4.589 -29.012 1.00 92.25 97 SER A O 1
ATOM 785 N N . GLU A 1 98 ? 15.681 -4.690 -29.471 1.00 91.56 98 GLU A N 1
ATOM 786 C CA . GLU A 1 98 ? 15.996 -3.342 -28.969 1.00 91.56 98 GLU A CA 1
ATOM 787 C C . GLU A 1 98 ? 15.083 -2.267 -29.572 1.00 91.56 98 GLU A C 1
ATOM 789 O O . GLU A 1 98 ? 14.555 -1.409 -28.865 1.00 91.56 98 GLU A O 1
ATOM 794 N N . LYS A 1 99 ? 14.795 -2.363 -30.878 1.00 93.44 99 LYS A N 1
ATOM 795 C CA . LYS A 1 99 ? 13.845 -1.475 -31.566 1.00 93.44 99 LYS A CA 1
ATOM 796 C C . LYS A 1 99 ? 12.456 -1.519 -30.922 1.00 93.44 99 LYS A C 1
ATOM 798 O O . LYS A 1 99 ? 11.802 -0.484 -30.775 1.00 93.44 99 LYS A O 1
ATOM 803 N N . LYS A 1 100 ? 11.982 -2.710 -30.541 1.00 93.75 100 LYS A N 1
ATOM 804 C CA . LYS A 1 100 ? 10.694 -2.871 -29.860 1.00 93.75 100 LYS A CA 1
ATOM 805 C C . LYS A 1 100 ? 10.753 -2.287 -28.451 1.00 93.75 100 LYS A C 1
ATOM 807 O O . LYS A 1 100 ? 9.836 -1.544 -28.098 1.00 93.75 100 LYS A O 1
ATOM 812 N N . ILE A 1 101 ? 11.815 -2.563 -27.698 1.00 92.12 101 ILE A N 1
ATOM 813 C CA . ILE A 1 101 ? 12.044 -2.019 -26.352 1.00 92.12 101 ILE A CA 1
ATOM 814 C C . ILE A 1 101 ? 12.009 -0.489 -26.387 1.00 92.12 101 ILE A C 1
ATOM 816 O O . ILE A 1 101 ? 11.164 0.108 -25.720 1.00 92.12 101 ILE A O 1
ATOM 820 N N . ALA A 1 102 ? 12.807 0.137 -27.256 1.00 92.00 102 ALA A N 1
ATOM 821 C CA . ALA A 1 102 ? 12.846 1.588 -27.429 1.00 92.00 102 ALA A CA 1
ATOM 822 C C . ALA A 1 102 ? 11.464 2.173 -27.775 1.00 92.00 102 ALA A C 1
ATOM 824 O O . ALA A 1 102 ? 11.040 3.163 -27.186 1.00 92.00 102 ALA A O 1
ATOM 825 N N . SER A 1 103 ? 10.702 1.528 -28.669 1.00 94.50 103 SER A N 1
ATOM 826 C CA . SER A 1 103 ? 9.355 1.998 -29.043 1.00 94.50 103 SER A CA 1
ATOM 827 C C . SER A 1 103 ? 8.325 1.933 -27.902 1.00 94.50 103 SER A C 1
ATOM 829 O O . SER A 1 103 ? 7.352 2.695 -27.866 1.00 94.50 103 SER A O 1
ATOM 831 N N . VAL A 1 104 ? 8.491 0.986 -26.975 1.00 93.62 104 VAL A N 1
ATOM 832 C CA . VAL A 1 104 ? 7.536 0.749 -25.890 1.00 93.62 104 VAL A CA 1
ATOM 833 C C . VAL A 1 104 ? 7.911 1.561 -24.661 1.00 93.62 104 VAL A C 1
ATOM 835 O O . VAL A 1 104 ? 7.057 2.296 -24.161 1.00 93.62 104 VAL A O 1
ATOM 838 N N . ALA A 1 105 ? 9.149 1.417 -24.199 1.00 90.81 105 ALA A N 1
ATOM 839 C CA . ALA A 1 105 ? 9.628 1.938 -22.928 1.00 90.81 105 ALA A CA 1
ATOM 840 C C . ALA A 1 105 ? 10.305 3.312 -23.048 1.00 90.81 105 ALA A C 1
ATOM 842 O O . ALA A 1 105 ? 10.479 3.978 -22.033 1.00 90.81 105 ALA A O 1
ATOM 843 N N . GLY A 1 106 ? 10.644 3.766 -24.262 1.00 91.50 106 GLY A N 1
ATOM 844 C CA . GLY A 1 106 ? 11.356 5.029 -24.454 1.00 91.50 106 GLY A CA 1
ATOM 845 C C . GLY A 1 106 ? 12.662 5.035 -23.662 1.00 91.50 106 GLY A C 1
ATOM 846 O O . GLY A 1 106 ? 13.461 4.107 -23.782 1.00 91.50 106 GLY A O 1
ATOM 847 N N . ASP A 1 107 ? 12.837 6.048 -22.816 1.00 90.44 107 ASP A N 1
ATOM 848 C CA . ASP A 1 107 ? 14.016 6.189 -21.958 1.00 90.44 107 ASP A CA 1
ATOM 849 C C . ASP A 1 107 ? 13.833 5.612 -20.544 1.00 90.44 107 ASP A C 1
ATOM 851 O O . ASP A 1 107 ? 14.740 5.732 -19.726 1.00 90.44 107 ASP A O 1
ATOM 855 N N . LEU A 1 108 ? 12.709 4.938 -20.250 1.00 93.19 108 LEU A N 1
ATOM 856 C CA . LEU A 1 108 ? 12.416 4.382 -18.919 1.00 93.19 108 LEU A CA 1
ATOM 857 C C . LEU A 1 108 ? 13.576 3.537 -18.370 1.00 93.19 108 LEU A C 1
ATOM 859 O O . LEU A 1 108 ? 14.049 3.793 -17.271 1.00 93.19 108 LEU A O 1
ATOM 863 N N . PHE A 1 109 ? 14.062 2.569 -19.152 1.00 92.06 109 PHE A N 1
ATOM 864 C CA . PHE A 1 109 ? 15.149 1.679 -18.727 1.00 92.06 109 PHE A CA 1
ATOM 865 C C . PHE A 1 109 ? 16.518 2.363 -18.660 1.00 92.06 109 PHE A C 1
ATOM 867 O O . PHE A 1 109 ? 17.395 1.874 -17.961 1.00 92.06 109 PHE A O 1
ATOM 874 N N . LYS A 1 110 ? 16.720 3.462 -19.399 1.00 90.06 110 LYS A N 1
ATOM 875 C CA . LYS A 1 110 ? 17.977 4.227 -19.364 1.00 90.06 110 LYS A CA 1
ATOM 876 C C . LYS A 1 110 ? 18.038 5.170 -18.168 1.00 90.06 110 LYS A C 1
ATOM 878 O O . LYS A 1 110 ? 19.123 5.535 -17.740 1.00 90.06 110 LYS A O 1
ATOM 883 N N . ALA A 1 111 ? 16.877 5.625 -17.699 1.00 92.50 111 ALA A N 1
ATOM 884 C CA . ALA A 1 111 ? 16.782 6.529 -16.566 1.00 92.50 111 ALA A CA 1
ATOM 885 C C . ALA A 1 111 ? 17.034 5.809 -15.235 1.00 92.50 111 ALA A C 1
ATOM 887 O O . ALA A 1 111 ? 17.510 6.443 -14.299 1.00 92.50 111 ALA A O 1
ATOM 888 N N . LEU A 1 112 ? 16.704 4.516 -15.149 1.00 95.06 112 LEU A N 1
ATOM 889 C CA . LEU A 1 112 ? 16.937 3.720 -13.949 1.00 95.06 112 LEU A CA 1
ATOM 890 C C . LEU A 1 112 ? 18.443 3.519 -13.700 1.00 95.06 112 LEU A C 1
ATOM 892 O O . LEU A 1 112 ? 19.191 3.334 -14.663 1.00 95.06 112 LEU A O 1
ATOM 896 N N . PRO A 1 113 ? 18.884 3.546 -12.430 1.00 94.81 113 PRO A N 1
ATOM 897 C CA . PRO A 1 113 ? 20.248 3.178 -12.075 1.00 94.81 113 PRO A CA 1
ATOM 898 C C . PRO A 1 113 ? 20.515 1.697 -12.376 1.00 94.81 113 PRO A C 1
ATOM 900 O O . PRO A 1 113 ? 19.588 0.902 -12.537 1.00 94.81 113 PRO A O 1
ATOM 903 N N . GLU A 1 114 ? 21.796 1.339 -12.447 1.00 90.19 114 GLU A N 1
ATOM 904 C CA . GLU A 1 114 ? 22.231 -0.053 -12.628 1.00 90.19 114 GLU A CA 1
ATOM 905 C C . GLU A 1 114 ? 22.176 -0.844 -11.314 1.00 90.19 114 GLU A C 1
ATOM 907 O O . GLU A 1 114 ? 21.831 -2.020 -11.332 1.00 90.19 114 GLU A O 1
ATOM 912 N N . GLU A 1 115 ? 22.432 -0.180 -10.183 1.00 92.38 115 GLU A N 1
ATOM 913 C CA . GLU A 1 115 ? 22.483 -0.792 -8.853 1.00 92.38 115 GLU A CA 1
ATOM 914 C C . GLU A 1 115 ? 21.227 -0.477 -8.027 1.00 92.38 115 GLU A C 1
ATOM 916 O O . GLU A 1 115 ? 20.764 0.669 -7.972 1.00 92.38 115 GLU A O 1
ATOM 921 N N . GLU A 1 116 ? 20.680 -1.495 -7.354 1.00 91.00 116 GLU A N 1
ATOM 922 C CA . GLU A 1 116 ? 19.460 -1.374 -6.541 1.00 91.00 116 GLU A CA 1
ATOM 923 C C . GLU A 1 116 ? 19.634 -0.369 -5.386 1.00 91.00 116 GLU A C 1
ATOM 925 O O . GLU A 1 116 ? 18.732 0.426 -5.109 1.00 91.00 116 GLU A O 1
ATOM 930 N N . ASP A 1 117 ? 20.826 -0.322 -4.780 1.00 91.12 117 ASP A N 1
ATOM 931 C CA . ASP A 1 117 ? 21.179 0.579 -3.670 1.00 91.12 117 ASP A CA 1
ATOM 932 C C . ASP A 1 117 ? 21.038 2.074 -4.019 1.00 91.12 117 ASP A C 1
ATOM 934 O O . ASP A 1 117 ? 20.903 2.932 -3.135 1.00 91.12 117 ASP A O 1
ATOM 938 N N . ASP A 1 118 ? 21.037 2.413 -5.310 1.00 94.88 118 ASP A N 1
ATOM 939 C CA . ASP A 1 118 ? 20.880 3.783 -5.788 1.00 94.88 118 ASP A CA 1
ATOM 940 C C . ASP A 1 118 ? 19.434 4.146 -6.158 1.00 94.88 118 ASP A C 1
ATOM 942 O O . ASP A 1 118 ? 19.140 5.330 -6.366 1.00 94.88 118 ASP A O 1
ATOM 946 N N . LEU A 1 119 ? 18.498 3.187 -6.163 1.00 95.25 119 LEU A N 1
ATOM 947 C CA . LEU A 1 119 ? 17.093 3.432 -6.514 1.00 95.25 119 LEU A CA 1
ATOM 948 C C . LEU A 1 119 ? 16.431 4.465 -5.609 1.00 95.25 119 LEU A C 1
ATOM 950 O O . LEU A 1 119 ? 15.728 5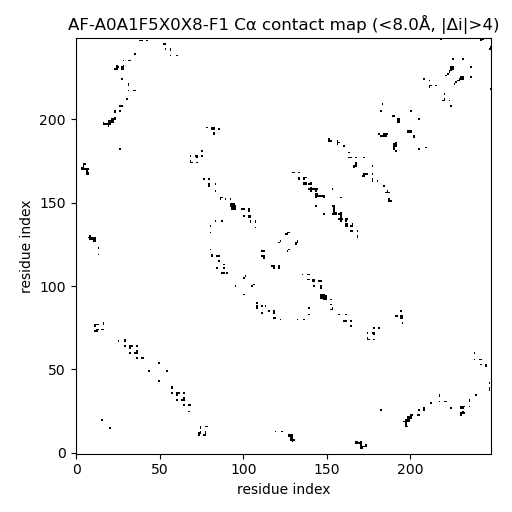.354 -6.092 1.00 95.25 119 LEU A O 1
ATOM 954 N N . LEU A 1 120 ? 16.650 4.383 -4.296 1.00 94.56 120 LEU A N 1
ATOM 955 C CA . LEU A 1 120 ? 15.988 5.298 -3.369 1.00 94.56 120 LEU A CA 1
ATOM 956 C C . LEU A 1 120 ? 16.441 6.746 -3.605 1.00 94.56 120 LEU A C 1
ATOM 958 O O . LEU A 1 120 ? 15.606 7.643 -3.726 1.00 94.56 120 LEU A O 1
ATOM 962 N N . LYS A 1 121 ? 17.753 6.963 -3.773 1.00 95.25 121 LYS A N 1
ATOM 963 C CA . LYS A 1 121 ? 18.317 8.279 -4.118 1.00 95.25 121 LYS A CA 1
ATOM 964 C C . LYS A 1 121 ? 17.808 8.758 -5.477 1.00 95.25 121 LYS A C 1
ATOM 966 O O . LYS A 1 121 ? 17.518 9.944 -5.651 1.00 95.25 121 LYS A O 1
ATOM 971 N N . PHE A 1 122 ? 17.694 7.846 -6.445 1.00 96.44 122 PHE A N 1
ATOM 972 C CA . PHE A 1 122 ? 17.130 8.145 -7.756 1.00 96.44 122 PHE A CA 1
ATOM 973 C C . PHE A 1 122 ? 15.695 8.667 -7.632 1.00 96.44 122 PHE A C 1
ATOM 975 O O . PHE A 1 122 ? 15.383 9.702 -8.222 1.00 96.44 122 PHE A O 1
ATOM 982 N N . PHE A 1 123 ? 14.836 8.014 -6.848 1.00 96.81 123 PHE A N 1
ATOM 983 C CA . PHE A 1 123 ? 13.444 8.431 -6.688 1.00 96.81 123 PHE A CA 1
ATOM 984 C C . PHE A 1 123 ? 13.287 9.749 -5.941 1.00 96.81 123 PHE A C 1
ATOM 986 O O . PHE A 1 123 ? 12.516 10.603 -6.378 1.00 96.81 123 PHE A O 1
ATOM 993 N N . GLU A 1 124 ? 14.058 9.964 -4.877 1.00 95.44 124 GLU A N 1
ATOM 994 C CA . GLU A 1 124 ? 14.054 11.233 -4.141 1.00 95.44 124 GLU A CA 1
ATOM 995 C C . GLU A 1 124 ? 14.390 12.425 -5.040 1.00 95.44 124 GLU A C 1
ATOM 997 O O . GLU A 1 124 ? 13.829 13.511 -4.880 1.00 95.44 124 GLU A O 1
ATOM 1002 N N . LYS A 1 125 ? 15.289 12.214 -6.007 1.00 96.56 125 LYS A N 1
ATOM 1003 C CA . LYS A 1 125 ? 15.726 13.244 -6.948 1.00 96.56 125 LYS A CA 1
ATOM 1004 C C . LYS A 1 125 ? 14.792 13.401 -8.149 1.00 96.56 125 LYS A C 1
ATOM 1006 O O . LYS A 1 125 ? 14.524 14.530 -8.549 1.00 96.56 125 LYS A O 1
ATOM 1011 N N . ASN A 1 126 ? 14.349 12.297 -8.752 1.00 96.38 126 ASN A N 1
ATOM 1012 C CA . ASN A 1 126 ? 13.736 12.299 -10.087 1.00 96.38 126 ASN A CA 1
ATOM 1013 C C . ASN A 1 126 ? 12.231 12.003 -10.087 1.00 96.38 126 ASN A C 1
ATOM 1015 O O . ASN A 1 126 ? 11.567 12.246 -11.092 1.00 96.38 126 ASN A O 1
ATOM 1019 N N . VAL A 1 127 ? 11.683 11.478 -8.988 1.00 96.56 127 VAL A N 1
ATOM 1020 C CA . VAL A 1 127 ? 10.246 11.208 -8.833 1.00 96.56 127 VAL A CA 1
ATOM 1021 C C . VAL A 1 127 ? 9.730 11.771 -7.493 1.00 96.56 127 VAL A C 1
ATOM 1023 O O . VAL A 1 127 ? 9.119 11.050 -6.703 1.00 96.56 127 VAL A O 1
ATOM 1026 N N . PRO A 1 128 ? 9.974 13.054 -7.160 1.00 95.94 128 PRO A N 1
ATOM 1027 C CA . PRO A 1 128 ? 9.586 13.598 -5.861 1.00 95.94 128 PRO A CA 1
ATOM 1028 C C . PRO A 1 128 ? 8.070 13.745 -5.665 1.00 95.94 128 PRO A C 1
ATOM 1030 O O . PRO A 1 128 ? 7.631 13.904 -4.526 1.00 95.94 128 PRO A O 1
ATOM 1033 N N . THR A 1 129 ? 7.256 13.733 -6.726 1.00 97.75 129 THR A N 1
ATOM 1034 C CA . THR A 1 129 ? 5.811 14.012 -6.653 1.00 97.75 129 THR A CA 1
ATOM 1035 C C . THR A 1 129 ? 4.921 12.872 -7.143 1.00 97.75 129 THR A C 1
ATOM 1037 O O . THR A 1 129 ? 5.303 12.037 -7.961 1.00 97.75 129 THR A O 1
ATOM 1040 N N . TYR A 1 130 ? 3.654 12.904 -6.720 1.00 97.25 130 TYR A N 1
ATOM 1041 C CA . TYR A 1 130 ? 2.621 11.980 -7.206 1.00 97.25 130 TYR A CA 1
ATOM 1042 C C . TYR A 1 130 ? 2.372 12.059 -8.719 1.00 97.25 130 TYR A C 1
ATOM 1044 O O . TYR A 1 130 ? 1.993 11.064 -9.334 1.00 97.25 130 TYR A O 1
ATOM 1052 N N . ALA A 1 131 ? 2.573 13.229 -9.332 1.00 97.19 131 ALA A N 1
ATOM 1053 C CA . ALA A 1 131 ? 2.422 13.396 -10.776 1.00 97.19 131 ALA A CA 1
ATOM 1054 C C . ALA A 1 131 ? 3.550 12.693 -11.547 1.00 97.19 131 ALA A C 1
ATOM 1056 O O . ALA A 1 131 ? 3.292 12.030 -12.553 1.00 97.19 131 ALA A O 1
ATOM 1057 N N . GLU A 1 132 ? 4.786 12.789 -11.058 1.00 97.69 132 GLU A N 1
ATOM 1058 C CA . GLU A 1 132 ? 5.925 12.078 -11.647 1.00 97.69 132 GLU A CA 1
ATOM 1059 C C . GLU A 1 132 ? 5.799 10.571 -11.421 1.00 97.69 132 GLU A C 1
ATOM 1061 O O . GLU A 1 132 ? 6.007 9.798 -12.355 1.00 97.69 132 GLU A O 1
ATOM 1066 N N . ALA A 1 133 ? 5.354 10.148 -10.233 1.00 97.81 133 ALA A N 1
ATOM 1067 C CA . ALA A 1 133 ? 5.086 8.741 -9.951 1.00 97.81 133 ALA A CA 1
ATOM 1068 C C . ALA A 1 133 ? 4.014 8.166 -10.878 1.00 97.81 133 ALA A C 1
ATOM 1070 O O . ALA A 1 133 ? 4.178 7.073 -11.415 1.00 97.81 133 ALA A O 1
ATOM 1071 N N . LEU A 1 134 ? 2.942 8.918 -11.141 1.00 98.12 134 LEU A N 1
ATOM 1072 C CA . LEU A 1 134 ? 1.928 8.531 -12.121 1.00 98.12 134 LEU A CA 1
ATOM 1073 C C . LEU A 1 134 ? 2.546 8.316 -13.509 1.00 98.12 134 LEU A C 1
ATOM 1075 O O . LEU A 1 134 ? 2.297 7.286 -14.134 1.00 98.12 134 LEU A O 1
ATOM 1079 N N . SER A 1 135 ? 3.374 9.254 -13.975 1.00 97.50 135 SER A N 1
ATOM 1080 C CA . SER A 1 135 ? 4.064 9.141 -15.267 1.00 97.50 135 SER A CA 1
ATOM 1081 C C . SER A 1 135 ? 4.969 7.901 -15.330 1.00 97.50 135 SER A C 1
ATOM 1083 O O . SER A 1 135 ? 4.956 7.153 -16.317 1.00 97.50 135 SER A O 1
ATOM 1085 N N . PHE A 1 136 ? 5.690 7.629 -14.238 1.00 98.19 136 PHE A N 1
ATOM 1086 C CA . PHE A 1 136 ? 6.510 6.434 -14.080 1.00 98.19 136 PHE A CA 1
ATOM 1087 C C . PHE A 1 136 ? 5.668 5.154 -14.173 1.00 98.19 136 PHE A C 1
ATOM 1089 O O . PHE A 1 136 ? 5.935 4.312 -15.031 1.00 98.19 136 PHE A O 1
ATOM 1096 N N . PHE A 1 137 ? 4.600 5.020 -13.377 1.00 98.44 137 PHE A N 1
ATOM 1097 C CA . PHE A 1 137 ? 3.756 3.820 -13.395 1.00 98.44 137 PHE A CA 1
ATOM 1098 C C . PHE A 1 137 ? 3.060 3.609 -14.742 1.00 98.44 137 PHE A C 1
ATOM 1100 O O . PHE A 1 137 ? 2.938 2.468 -15.186 1.00 98.44 137 PHE A O 1
ATOM 1107 N N . MET A 1 138 ? 2.635 4.671 -15.435 1.00 98.25 138 MET A N 1
ATOM 1108 C CA . MET A 1 138 ? 2.062 4.550 -16.784 1.00 98.25 138 MET A CA 1
ATOM 1109 C C . MET A 1 138 ? 3.077 3.978 -17.781 1.00 98.25 138 MET A C 1
ATOM 1111 O O . MET A 1 138 ? 2.733 3.111 -18.592 1.00 98.25 138 MET A O 1
ATOM 1115 N N . SER A 1 139 ? 4.331 4.422 -17.691 1.00 97.94 139 SER A N 1
ATOM 1116 C CA . SER A 1 139 ? 5.433 3.916 -18.514 1.00 97.94 139 SER A CA 1
ATOM 1117 C C . SER A 1 139 ? 5.766 2.462 -18.166 1.00 97.94 139 SER A C 1
ATOM 1119 O O . SER A 1 139 ? 5.832 1.619 -19.064 1.00 97.94 139 SER A O 1
ATOM 1121 N N . ALA A 1 140 ? 5.864 2.141 -16.873 1.00 98.25 140 ALA A N 1
ATOM 1122 C CA . ALA A 1 140 ? 6.101 0.789 -16.371 1.00 98.25 140 ALA A CA 1
ATOM 1123 C C . ALA A 1 140 ? 4.996 -0.186 -16.802 1.00 98.25 140 ALA A C 1
ATOM 1125 O O . ALA A 1 140 ? 5.275 -1.217 -17.412 1.00 98.25 140 ALA A O 1
ATOM 1126 N N . LYS A 1 141 ? 3.719 0.175 -16.603 1.00 98.38 141 LYS A N 1
ATOM 1127 C CA . LYS A 1 141 ? 2.561 -0.611 -17.058 1.00 98.38 141 LYS A CA 1
ATOM 1128 C C . LYS A 1 141 ? 2.653 -0.908 -18.551 1.00 98.38 141 LYS A C 1
ATOM 1130 O O . LYS A 1 141 ? 2.402 -2.039 -18.971 1.00 98.38 141 LYS A O 1
ATOM 1135 N N . LYS A 1 142 ? 3.005 0.091 -19.368 1.00 97.88 142 LYS A N 1
ATOM 1136 C CA . LYS A 1 142 ? 3.159 -0.071 -20.819 1.00 97.88 142 LYS A CA 1
ATOM 1137 C C . LYS A 1 142 ? 4.297 -1.040 -21.155 1.00 97.88 142 LYS A C 1
ATOM 1139 O O . LYS A 1 142 ? 4.087 -1.898 -22.012 1.00 97.88 142 LYS A O 1
ATOM 1144 N N . ALA A 1 143 ? 5.451 -0.926 -20.494 1.00 97.75 143 ALA A N 1
ATOM 1145 C CA . ALA A 1 143 ? 6.591 -1.827 -20.670 1.00 97.75 143 ALA A CA 1
ATOM 1146 C C . ALA A 1 143 ? 6.220 -3.275 -20.323 1.00 97.75 143 ALA A C 1
ATOM 1148 O O . ALA A 1 143 ? 6.313 -4.158 -21.176 1.00 97.75 143 ALA A O 1
ATOM 1149 N N . PHE A 1 144 ? 5.676 -3.501 -19.130 1.00 97.69 144 PHE A N 1
ATOM 1150 C CA . PHE A 1 144 ? 5.240 -4.819 -18.675 1.00 97.69 144 PHE A CA 1
ATOM 1151 C C . PHE A 1 144 ? 4.134 -5.437 -19.536 1.00 97.69 144 PHE A C 1
ATOM 1153 O O . PHE A 1 144 ? 4.128 -6.640 -19.771 1.00 97.69 144 PHE A O 1
ATOM 1160 N N . SER A 1 145 ? 3.211 -4.626 -20.057 1.00 97.31 145 SER A N 1
ATOM 1161 C CA . SER A 1 145 ? 2.098 -5.138 -20.868 1.00 97.31 145 SER A CA 1
ATOM 1162 C C . SER A 1 145 ? 2.489 -5.482 -22.306 1.00 97.31 145 SER A C 1
ATOM 1164 O O . SER A 1 145 ? 1.828 -6.307 -22.933 1.00 97.31 145 SER A O 1
ATOM 1166 N N . LYS A 1 146 ? 3.478 -4.782 -22.881 1.00 96.62 146 LYS A N 1
ATOM 1167 C CA . LYS A 1 146 ? 3.766 -4.829 -24.329 1.00 96.62 146 LYS A CA 1
ATOM 1168 C C . LYS A 1 146 ? 5.084 -5.504 -24.691 1.00 96.62 146 LYS A C 1
ATOM 1170 O O . LYS A 1 146 ? 5.290 -5.781 -25.875 1.00 96.62 146 LYS A O 1
ATOM 1175 N N . LEU A 1 147 ? 5.977 -5.705 -23.729 1.00 96.62 147 LEU A N 1
ATOM 1176 C CA . LEU A 1 147 ? 7.214 -6.454 -23.922 1.00 96.62 147 LEU A CA 1
ATOM 1177 C C . LEU A 1 147 ? 7.000 -7.910 -23.518 1.00 96.62 147 LEU A C 1
ATOM 1179 O O . LEU A 1 147 ? 6.142 -8.218 -22.693 1.00 96.62 147 LEU A O 1
ATOM 1183 N N . LYS A 1 148 ? 7.754 -8.805 -24.154 1.00 95.50 148 LYS A N 1
ATOM 1184 C CA . LYS A 1 148 ? 7.789 -10.217 -23.790 1.00 95.50 148 LYS A CA 1
ATOM 1185 C C . LYS A 1 148 ? 8.891 -10.389 -22.751 1.00 95.50 148 LYS A C 1
ATOM 1187 O O . LYS A 1 148 ? 10.009 -9.966 -23.018 1.00 95.50 148 LYS A O 1
ATOM 1192 N N . TRP A 1 149 ? 8.555 -10.980 -21.616 1.00 95.62 149 TRP A N 1
ATOM 1193 C CA . TRP A 1 149 ? 9.466 -11.216 -20.498 1.00 95.62 149 TRP A CA 1
ATOM 1194 C C . TRP A 1 149 ? 9.729 -12.714 -20.348 1.00 95.62 149 TRP A C 1
ATOM 1196 O O . TRP A 1 149 ? 8.931 -13.525 -20.836 1.00 95.62 149 TRP A O 1
ATOM 1206 N N . ASP A 1 150 ? 10.839 -13.063 -19.711 1.00 94.00 150 ASP A N 1
ATOM 1207 C CA . ASP A 1 150 ? 11.122 -14.416 -19.246 1.00 94.00 150 ASP A CA 1
ATOM 1208 C C . ASP A 1 150 ? 10.150 -14.847 -18.152 1.00 94.00 150 ASP A C 1
ATOM 1210 O O . ASP A 1 150 ? 9.506 -14.033 -17.483 1.00 94.00 150 ASP A O 1
ATOM 1214 N N . ASP A 1 151 ? 10.017 -16.163 -18.002 1.00 88.56 151 ASP A N 1
ATOM 1215 C CA . ASP A 1 151 ? 9.126 -16.733 -17.005 1.00 88.56 151 ASP A CA 1
ATOM 1216 C C . ASP A 1 151 ? 9.617 -16.340 -15.605 1.00 88.56 151 ASP A C 1
ATOM 1218 O O . ASP A 1 151 ? 10.770 -16.569 -15.250 1.00 88.56 151 ASP A O 1
ATOM 1222 N N . GLY A 1 152 ? 8.727 -15.743 -14.810 1.00 88.50 152 GLY A N 1
ATOM 1223 C CA . GLY A 1 152 ? 9.034 -15.257 -13.461 1.00 88.50 152 GLY A CA 1
ATOM 1224 C C . GLY A 1 152 ? 9.347 -13.762 -13.370 1.00 88.50 152 GLY A C 1
ATOM 1225 O O . GLY A 1 152 ? 9.294 -13.224 -12.263 1.00 88.50 152 GLY A O 1
ATOM 1226 N N . PHE A 1 153 ? 9.554 -13.071 -14.496 1.00 92.94 153 PHE A N 1
ATOM 1227 C CA . PHE A 1 153 ? 9.898 -11.647 -14.524 1.00 92.94 153 PHE A CA 1
ATOM 1228 C C . PHE A 1 153 ? 8.828 -10.791 -15.208 1.00 92.94 153 PHE A C 1
ATOM 1230 O O . PHE A 1 153 ? 8.195 -11.192 -16.185 1.00 92.94 153 PHE A O 1
ATOM 1237 N N . GLY A 1 154 ? 8.619 -9.578 -14.699 1.00 94.75 154 GLY A N 1
ATOM 1238 C CA . GLY A 1 154 ? 7.808 -8.535 -15.327 1.00 94.75 154 GLY A CA 1
ATOM 1239 C C . GLY A 1 154 ? 6.424 -8.990 -15.822 1.00 94.75 154 GLY A C 1
ATOM 1240 O O . GLY A 1 154 ? 5.636 -9.627 -15.123 1.00 94.75 154 GLY A O 1
ATOM 1241 N N . GLY A 1 155 ? 6.066 -8.616 -17.048 1.00 95.50 155 GLY A N 1
ATOM 1242 C CA . GLY A 1 155 ? 4.828 -9.097 -17.662 1.00 95.50 155 GLY A CA 1
ATOM 1243 C C . GLY A 1 155 ? 3.524 -8.672 -16.959 1.00 95.50 155 GLY A C 1
ATOM 1244 O O . GLY A 1 155 ? 3.421 -7.653 -16.273 1.00 95.50 155 GLY A O 1
ATOM 1245 N N . LYS A 1 156 ? 2.460 -9.455 -17.175 1.00 95.31 156 LYS A N 1
ATOM 1246 C CA . LYS A 1 156 ? 1.090 -9.088 -16.765 1.00 95.31 156 LYS A CA 1
ATOM 1247 C C . LYS A 1 156 ? 0.914 -8.849 -15.255 1.00 95.31 156 LYS A C 1
ATOM 1249 O O . LYS A 1 156 ? 0.201 -7.895 -14.930 1.00 95.31 156 LYS A O 1
ATOM 1254 N N . PRO A 1 157 ? 1.505 -9.641 -14.336 1.00 95.38 157 PRO A N 1
ATOM 1255 C CA . PRO A 1 157 ? 1.357 -9.392 -12.899 1.00 95.38 157 PRO A CA 1
ATOM 1256 C C . PRO A 1 157 ? 1.880 -8.012 -12.489 1.00 95.38 157 PRO A C 1
ATOM 1258 O O . PRO A 1 157 ? 1.169 -7.246 -11.839 1.00 95.38 157 PRO A O 1
ATOM 1261 N N . TRP A 1 158 ? 3.055 -7.625 -12.982 1.00 97.25 158 TRP A N 1
ATOM 1262 C CA . TRP A 1 158 ? 3.636 -6.312 -12.704 1.00 97.25 158 TRP A CA 1
ATOM 1263 C C . TRP A 1 158 ? 2.896 -5.163 -13.390 1.00 97.25 158 TRP A C 1
ATOM 1265 O O . TRP A 1 158 ? 2.728 -4.089 -12.806 1.00 97.25 158 TRP A O 1
ATOM 1275 N N . ALA A 1 159 ? 2.337 -5.397 -14.581 1.00 97.69 159 ALA A N 1
ATOM 1276 C CA . ALA A 1 159 ? 1.418 -4.445 -15.200 1.00 97.69 159 ALA A CA 1
ATOM 1277 C C . ALA A 1 159 ? 0.164 -4.200 -14.339 1.00 97.69 159 ALA A C 1
ATOM 1279 O O . ALA A 1 159 ? -0.302 -3.063 -14.267 1.00 97.69 159 ALA A O 1
ATOM 1280 N N . LYS A 1 160 ? -0.371 -5.236 -13.674 1.00 97.44 160 LYS A N 1
ATOM 1281 C CA . LYS A 1 160 ? -1.517 -5.122 -12.754 1.00 97.44 160 LYS A CA 1
ATOM 1282 C C . LYS A 1 160 ? -1.150 -4.324 -11.502 1.00 97.44 160 LYS A C 1
ATOM 1284 O O . LYS A 1 160 ? -1.942 -3.481 -11.092 1.00 97.44 160 LYS A O 1
ATOM 1289 N N . ILE A 1 161 ? 0.037 -4.542 -10.932 1.00 97.88 161 ILE A N 1
ATOM 1290 C CA . ILE A 1 161 ? 0.540 -3.752 -9.795 1.00 97.88 161 ILE A CA 1
ATOM 1291 C C . ILE A 1 161 ? 0.611 -2.269 -10.173 1.00 97.88 161 ILE A C 1
ATOM 1293 O O . ILE A 1 161 ? -0.005 -1.435 -9.511 1.00 97.88 161 ILE A O 1
ATOM 1297 N N . ALA A 1 162 ? 1.264 -1.945 -11.294 1.00 98.31 162 ALA A N 1
ATOM 1298 C CA . ALA A 1 162 ? 1.352 -0.570 -11.781 1.00 98.31 162 ALA A CA 1
ATOM 1299 C C . ALA A 1 162 ? -0.034 0.045 -12.058 1.00 98.31 162 ALA A C 1
ATOM 1301 O O . ALA A 1 162 ? -0.275 1.207 -11.735 1.00 98.31 162 ALA A O 1
ATOM 1302 N N . ASP A 1 163 ? -0.966 -0.733 -12.617 1.00 98.38 163 ASP A N 1
ATOM 1303 C CA . ASP A 1 163 ? -2.335 -0.290 -12.892 1.00 98.38 163 ASP A CA 1
ATOM 1304 C C . ASP A 1 163 ? -3.100 0.116 -11.628 1.00 98.38 163 ASP A C 1
ATOM 1306 O O . ASP A 1 163 ? -3.719 1.177 -11.604 1.00 98.38 163 ASP A O 1
ATOM 1310 N N . LYS A 1 164 ? -3.016 -0.665 -10.547 1.00 98.12 164 LYS A N 1
ATOM 1311 C CA . LYS A 1 164 ? -3.694 -0.329 -9.284 1.00 98.12 164 LYS A CA 1
ATOM 1312 C C . LYS A 1 164 ? -3.180 0.969 -8.676 1.00 98.12 164 LYS A C 1
ATOM 1314 O O . LYS A 1 164 ? -3.983 1.774 -8.198 1.00 98.12 164 LYS A O 1
ATOM 1319 N N . THR A 1 165 ? -1.881 1.225 -8.781 1.00 98.31 165 THR A N 1
ATOM 1320 C CA . THR A 1 165 ? -1.301 2.500 -8.352 1.00 98.31 165 THR A CA 1
ATOM 1321 C C . THR A 1 165 ? -1.776 3.664 -9.224 1.00 98.31 165 THR A C 1
ATOM 1323 O O . THR A 1 165 ? -2.149 4.711 -8.694 1.00 98.31 165 THR A O 1
ATOM 1326 N N . ILE A 1 166 ? -1.859 3.480 -10.549 1.00 98.50 166 ILE A N 1
ATOM 1327 C CA . ILE A 1 166 ? -2.415 4.480 -11.481 1.00 98.50 166 ILE A CA 1
ATOM 1328 C C . ILE A 1 166 ? -3.867 4.814 -11.129 1.00 98.50 166 ILE A C 1
ATOM 1330 O O . ILE A 1 166 ? -4.203 5.993 -11.016 1.00 98.50 166 ILE A O 1
ATOM 1334 N N . MET A 1 167 ? -4.714 3.801 -10.908 1.00 97.94 167 MET A N 1
ATOM 1335 C CA . MET A 1 167 ? -6.119 3.996 -10.529 1.00 97.94 167 MET A CA 1
ATOM 1336 C C . MET A 1 167 ? -6.231 4.878 -9.281 1.00 97.94 167 MET A C 1
ATOM 1338 O O . MET A 1 167 ? -7.043 5.808 -9.240 1.00 97.94 167 MET A O 1
ATOM 1342 N N . ARG A 1 168 ? -5.386 4.645 -8.267 1.00 97.81 168 ARG A N 1
ATOM 1343 C CA . ARG A 1 168 ? -5.394 5.476 -7.060 1.00 97.81 168 ARG A CA 1
ATOM 1344 C C . ARG A 1 168 ? -4.924 6.904 -7.339 1.00 97.81 168 ARG A C 1
ATOM 1346 O O . ARG A 1 168 ? -5.606 7.849 -6.940 1.00 97.81 168 ARG A O 1
ATOM 1353 N N . LEU A 1 169 ? -3.819 7.081 -8.064 1.00 97.75 169 LEU A N 1
ATOM 1354 C CA . LEU A 1 169 ? -3.276 8.400 -8.436 1.00 97.75 169 LEU A CA 1
ATOM 1355 C C . LEU A 1 169 ? -4.254 9.219 -9.298 1.00 97.75 169 LEU A C 1
ATOM 1357 O O . LEU A 1 169 ? -4.304 10.449 -9.210 1.00 97.75 169 LEU A O 1
ATOM 1361 N N . HIS A 1 170 ? -5.084 8.555 -10.101 1.00 96.44 170 HIS A N 1
ATOM 1362 C CA . HIS A 1 170 ? -6.159 9.186 -10.862 1.00 96.44 170 HIS A CA 1
ATOM 1363 C C . HIS A 1 170 ? -7.427 9.478 -10.050 1.00 96.44 170 HIS A C 1
ATOM 1365 O O . HIS A 1 170 ? -8.270 10.245 -10.528 1.00 96.44 170 HIS A O 1
ATOM 1371 N N . GLY A 1 171 ? -7.552 8.955 -8.827 1.00 95.94 171 GLY A N 1
ATOM 1372 C CA . GLY A 1 171 ? -8.767 9.068 -8.018 1.00 95.94 171 GLY A CA 1
ATOM 1373 C C . GLY A 1 171 ? -9.916 8.204 -8.548 1.00 95.94 171 GLY A C 1
ATOM 1374 O O . GLY A 1 171 ? -11.077 8.591 -8.433 1.00 95.94 171 GLY A O 1
ATOM 1375 N N . GLU A 1 172 ? -9.596 7.073 -9.177 1.00 96.75 172 GLU A N 1
ATOM 1376 C CA . GLU A 1 172 ? -10.571 6.065 -9.620 1.00 96.75 172 GLU A CA 1
ATOM 1377 C C . GLU A 1 172 ? -10.940 5.102 -8.488 1.00 96.75 172 GLU A C 1
ATOM 1379 O O . GLU A 1 172 ? -12.068 4.621 -8.434 1.00 96.75 172 GLU A O 1
ATOM 1384 N N . ILE A 1 173 ? -10.006 4.867 -7.563 1.00 96.94 173 ILE A N 1
ATOM 1385 C CA . ILE A 1 173 ? -10.239 4.162 -6.298 1.00 96.94 173 ILE A CA 1
ATOM 1386 C C . ILE A 1 173 ? -9.876 5.065 -5.120 1.00 96.94 173 ILE A C 1
ATOM 1388 O O . ILE A 1 173 ? -9.045 5.973 -5.246 1.00 96.94 173 ILE A O 1
ATOM 1392 N N . ASP A 1 174 ? -10.531 4.842 -3.984 1.00 96.69 174 ASP A N 1
ATOM 1393 C CA . ASP A 1 174 ? -10.248 5.563 -2.745 1.00 96.69 174 ASP A CA 1
ATOM 1394 C C . ASP A 1 174 ? -9.037 4.949 -2.008 1.00 96.69 174 ASP A C 1
ATOM 1396 O O . ASP A 1 174 ? -8.589 3.851 -2.362 1.00 96.69 174 ASP A O 1
ATOM 1400 N N . PRO A 1 175 ? -8.468 5.652 -1.010 1.00 97.19 175 PRO A N 1
ATOM 1401 C CA . PRO A 1 175 ? -7.322 5.157 -0.250 1.00 97.19 175 PRO A CA 1
ATOM 1402 C C . PRO A 1 175 ? -7.560 3.806 0.429 1.00 97.19 175 PRO A C 1
ATOM 1404 O O . PRO A 1 175 ? -6.653 2.981 0.466 1.00 97.19 175 PRO A O 1
ATOM 1407 N N . THR A 1 176 ? -8.767 3.557 0.947 1.00 96.69 176 THR A N 1
ATOM 1408 C CA . THR A 1 176 ? -9.092 2.307 1.640 1.00 96.69 176 THR A CA 1
ATOM 1409 C C . THR A 1 176 ? -9.049 1.137 0.667 1.00 96.69 176 THR A C 1
ATOM 1411 O O . THR A 1 176 ? -8.397 0.138 0.956 1.00 96.69 176 THR A O 1
ATOM 1414 N N . VAL A 1 177 ? -9.657 1.279 -0.514 1.00 97.38 177 VAL A N 1
ATOM 1415 C CA . VAL A 1 177 ? -9.591 0.258 -1.574 1.00 97.38 177 VAL A CA 1
ATOM 1416 C C . VAL A 1 177 ? -8.157 0.057 -2.062 1.00 97.38 177 VAL A C 1
ATOM 1418 O O . VAL A 1 177 ? -7.743 -1.074 -2.291 1.00 97.38 177 VAL A O 1
ATOM 1421 N N . PHE A 1 178 ? -7.382 1.131 -2.223 1.00 98.25 178 PHE A N 1
ATOM 1422 C CA . PHE A 1 178 ? -5.986 1.019 -2.645 1.00 98.25 178 PHE A CA 1
ATOM 1423 C C . PHE A 1 178 ? -5.139 0.240 -1.637 1.00 98.25 178 PHE A C 1
ATOM 1425 O O . PHE A 1 178 ? -4.468 -0.708 -2.029 1.00 98.25 178 PHE A O 1
ATOM 1432 N N . ILE A 1 179 ? -5.206 0.590 -0.351 1.00 98.25 179 ILE A N 1
ATOM 1433 C CA . ILE A 1 179 ? -4.463 -0.099 0.713 1.00 98.25 179 ILE A CA 1
ATOM 1434 C C . ILE A 1 179 ? -4.830 -1.579 0.762 1.00 98.25 179 ILE A C 1
ATOM 1436 O O . ILE A 1 179 ? -3.947 -2.434 0.800 1.00 98.25 179 ILE A O 1
ATOM 1440 N N . ASP A 1 180 ? -6.129 -1.873 0.713 1.00 97.25 180 ASP A N 1
ATOM 1441 C CA . ASP A 1 180 ? -6.650 -3.235 0.712 1.00 97.25 180 ASP A CA 1
ATOM 1442 C C . ASP A 1 180 ? -6.066 -4.072 -0.432 1.00 97.25 180 ASP A C 1
ATOM 1444 O O . ASP A 1 180 ? -5.546 -5.167 -0.227 1.00 97.25 180 ASP A O 1
ATOM 1448 N N . VAL A 1 181 ? -6.080 -3.501 -1.639 1.00 96.62 181 VAL A N 1
ATOM 1449 C CA . VAL A 1 181 ? -5.536 -4.126 -2.845 1.00 96.62 181 VAL A CA 1
ATOM 1450 C C . VAL A 1 181 ? -4.030 -4.330 -2.744 1.00 96.62 181 VAL A C 1
ATOM 1452 O O . VAL A 1 181 ? -3.545 -5.366 -3.179 1.00 96.62 181 VAL A O 1
ATOM 1455 N N . VAL A 1 182 ? -3.274 -3.377 -2.197 1.00 97.50 182 VAL A N 1
ATOM 1456 C CA . VAL A 1 182 ? -1.813 -3.512 -2.084 1.00 97.50 182 VAL A CA 1
ATOM 1457 C C . VAL A 1 182 ? -1.426 -4.590 -1.071 1.00 97.50 182 VAL A C 1
ATOM 1459 O O . VAL A 1 182 ? -0.438 -5.287 -1.285 1.00 97.50 182 VAL A O 1
ATOM 1462 N N . PHE A 1 183 ? -2.212 -4.792 -0.011 1.00 96.81 183 PHE A N 1
ATOM 1463 C CA . PHE A 1 183 ? -2.001 -5.933 0.881 1.00 96.81 183 PHE A CA 1
ATOM 1464 C C . PHE A 1 183 ? -2.294 -7.282 0.218 1.00 96.81 183 PHE A C 1
ATOM 1466 O O . PHE A 1 183 ? -1.641 -8.265 0.553 1.00 96.81 183 PHE A O 1
ATOM 1473 N N . ASP A 1 184 ? -3.259 -7.334 -0.698 1.00 94.88 184 ASP A N 1
ATOM 1474 C CA . ASP A 1 184 ? -3.701 -8.569 -1.358 1.00 94.88 184 ASP A CA 1
ATOM 1475 C C . ASP A 1 184 ? -2.925 -8.890 -2.649 1.00 94.88 184 ASP A C 1
ATOM 1477 O O . ASP A 1 184 ? -2.954 -10.018 -3.138 1.00 94.88 184 ASP A O 1
ATOM 1481 N N . ILE A 1 185 ? -2.234 -7.911 -3.243 1.00 93.69 185 ILE A N 1
ATOM 1482 C CA . ILE A 1 185 ? -1.614 -8.096 -4.555 1.00 93.69 185 ILE A CA 1
ATOM 1483 C C . ILE A 1 185 ? -0.340 -8.946 -4.478 1.00 93.69 185 ILE A C 1
ATOM 1485 O O . ILE A 1 185 ? 0.647 -8.622 -3.812 1.00 93.69 185 ILE A O 1
ATOM 1489 N N . GLU A 1 186 ? -0.362 -10.036 -5.234 1.00 89.75 186 GLU A N 1
ATOM 1490 C CA . GLU A 1 186 ? 0.772 -10.928 -5.447 1.00 89.75 186 GLU A CA 1
ATOM 1491 C C . GLU A 1 186 ? 1.390 -10.677 -6.836 1.00 89.75 186 GLU A C 1
ATOM 1493 O O . GLU A 1 186 ? 0.700 -10.307 -7.798 1.00 89.75 186 GLU A O 1
ATOM 1498 N N . HIS A 1 187 ? 2.706 -10.873 -6.938 1.00 85.75 187 HIS A N 1
ATOM 1499 C CA . HIS A 1 187 ? 3.391 -11.087 -8.216 1.00 85.75 187 HIS A CA 1
ATOM 1500 C C . HIS A 1 187 ? 3.471 -12.601 -8.495 1.00 85.75 187 HIS A C 1
ATOM 1502 O O . HIS A 1 187 ? 2.660 -13.362 -7.977 1.00 85.75 187 HIS A O 1
ATOM 1508 N N . HIS A 1 188 ? 4.383 -13.061 -9.352 1.00 81.56 188 HIS A N 1
ATOM 1509 C CA . HIS A 1 188 ? 4.448 -14.460 -9.794 1.00 81.56 188 HIS A CA 1
ATOM 1510 C C . HIS A 1 188 ? 4.501 -15.492 -8.656 1.00 81.56 188 HIS A C 1
ATOM 1512 O O . HIS A 1 188 ? 3.793 -16.496 -8.717 1.00 81.56 188 HIS A O 1
ATOM 1518 N N . SER A 1 189 ? 5.352 -15.274 -7.651 1.00 76.00 189 SER A N 1
ATOM 1519 C CA . SER A 1 189 ? 5.702 -16.297 -6.651 1.00 76.00 189 SER A CA 1
ATOM 1520 C C . SER A 1 189 ? 5.509 -15.852 -5.202 1.00 76.00 189 SER A C 1
ATOM 1522 O O . SER A 1 189 ? 5.846 -16.603 -4.286 1.00 76.00 189 SER A O 1
ATOM 1524 N N . GLY A 1 190 ? 4.995 -14.643 -4.970 1.00 82.94 190 GLY A N 1
ATOM 1525 C CA . GLY A 1 190 ? 4.903 -14.082 -3.629 1.00 82.94 190 GLY A CA 1
ATOM 1526 C C . GLY A 1 190 ? 4.148 -12.761 -3.557 1.00 82.94 190 GLY A C 1
ATOM 1527 O O . GLY A 1 190 ? 3.668 -12.221 -4.554 1.00 82.94 190 GLY A O 1
ATOM 1528 N N . HIS A 1 191 ? 4.041 -12.243 -2.337 1.00 87.56 191 HIS A N 1
ATOM 1529 C CA . HIS A 1 191 ? 3.475 -10.924 -2.087 1.00 87.56 191 HIS A CA 1
ATOM 1530 C C . HIS A 1 191 ? 4.393 -9.827 -2.627 1.00 87.56 191 HIS A C 1
ATOM 1532 O O . HIS A 1 191 ? 5.612 -9.982 -2.638 1.00 87.56 191 HIS A O 1
ATOM 1538 N N . VAL A 1 192 ? 3.828 -8.665 -2.959 1.00 91.69 192 VAL A N 1
ATOM 1539 C CA . VAL A 1 192 ? 4.623 -7.526 -3.442 1.00 91.69 192 VAL A CA 1
ATOM 1540 C C . VAL A 1 192 ? 5.698 -7.061 -2.452 1.00 91.69 192 VAL A C 1
ATOM 1542 O O . VAL A 1 192 ? 6.688 -6.497 -2.889 1.00 91.69 192 VAL A O 1
ATOM 1545 N N . PHE A 1 193 ? 5.535 -7.333 -1.147 1.00 93.06 193 PHE A N 1
ATOM 1546 C CA . PHE A 1 193 ? 6.407 -6.874 -0.054 1.00 93.06 193 PHE A CA 1
ATOM 1547 C C . PHE A 1 193 ? 7.767 -7.591 0.095 1.00 93.06 193 PHE A C 1
ATOM 1549 O O . PHE A 1 193 ? 8.363 -7.533 1.168 1.00 93.06 193 PHE A O 1
ATOM 1556 N N . ASP A 1 194 ? 8.256 -8.301 -0.922 1.00 89.44 194 ASP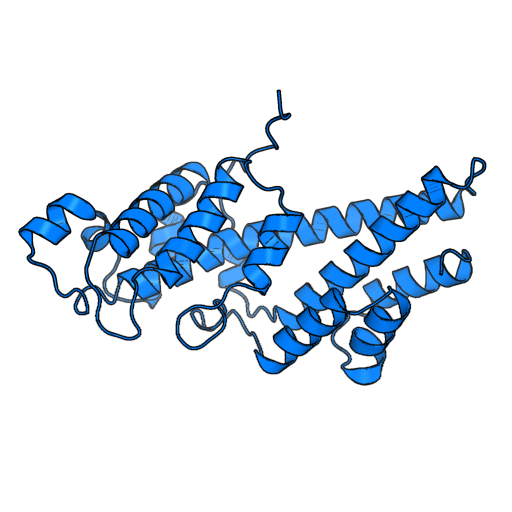 A N 1
ATOM 1557 C CA . ASP A 1 194 ? 9.540 -9.023 -0.883 1.00 89.44 194 ASP A CA 1
ATOM 1558 C C . ASP A 1 194 ? 10.700 -8.280 -1.572 1.00 89.44 194 ASP A C 1
ATOM 1560 O O . ASP A 1 194 ? 11.813 -8.794 -1.625 1.00 89.44 194 ASP A O 1
ATOM 1564 N N . LYS A 1 195 ? 10.458 -7.056 -2.060 1.00 90.44 195 LYS A N 1
ATOM 1565 C CA . LYS A 1 195 ? 11.408 -6.290 -2.888 1.00 90.44 195 LYS A CA 1
ATOM 1566 C C . LYS A 1 195 ? 12.272 -5.258 -2.165 1.00 90.44 195 LYS A C 1
ATOM 1568 O O . LYS A 1 195 ? 13.006 -4.558 -2.835 1.00 90.44 195 LYS A O 1
ATOM 1573 N N . HIS A 1 196 ? 12.157 -5.073 -0.850 1.00 90.44 196 HIS A N 1
ATOM 1574 C CA . HIS A 1 196 ? 12.982 -4.080 -0.142 1.00 90.44 196 HIS A CA 1
ATOM 1575 C C . HIS A 1 196 ? 13.311 -4.563 1.270 1.00 90.44 196 HIS A C 1
ATOM 1577 O O . HIS A 1 196 ? 12.407 -4.848 2.050 1.00 90.44 196 HIS A O 1
ATOM 1583 N N . GLU A 1 197 ? 14.590 -4.561 1.648 1.00 89.56 197 GLU A N 1
ATOM 1584 C CA . GLU A 1 197 ? 15.073 -5.122 2.925 1.00 89.56 197 GLU A CA 1
ATOM 1585 C C . GLU A 1 197 ? 14.462 -4.486 4.190 1.00 89.56 197 GLU A C 1
ATOM 1587 O O . GLU A 1 197 ? 14.182 -5.168 5.177 1.00 89.56 197 GLU A O 1
ATOM 1592 N N . ASN A 1 198 ? 14.218 -3.173 4.172 1.00 92.88 198 ASN A N 1
ATOM 1593 C CA . ASN A 1 198 ? 13.561 -2.467 5.272 1.00 92.88 198 ASN A CA 1
ATOM 1594 C C . ASN A 1 198 ? 12.054 -2.727 5.378 1.00 92.88 198 ASN A C 1
ATOM 1596 O O . ASN A 1 198 ? 11.467 -2.365 6.398 1.0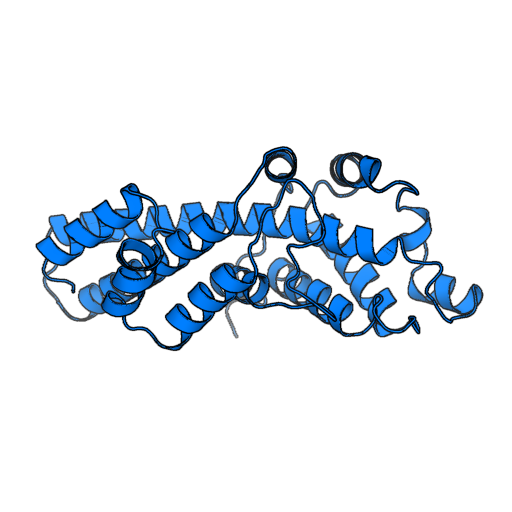0 92.88 198 ASN A O 1
ATOM 1600 N N . ILE A 1 199 ? 11.418 -3.355 4.387 1.00 94.06 199 ILE A N 1
ATOM 1601 C CA . ILE A 1 199 ? 10.010 -3.741 4.467 1.00 94.06 199 ILE A CA 1
ATOM 1602 C C . ILE A 1 199 ? 9.930 -5.219 4.803 1.00 94.06 199 ILE A C 1
ATO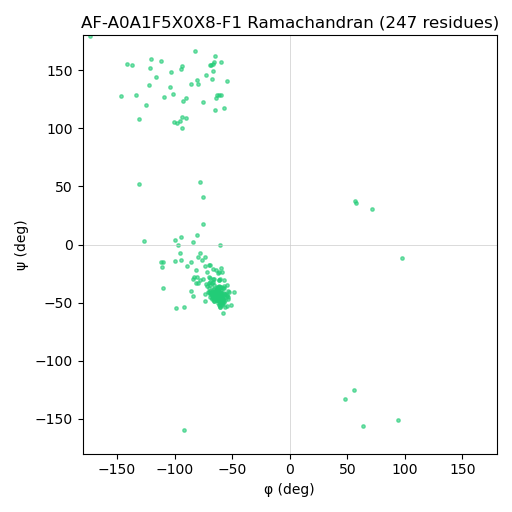M 1604 O O . ILE A 1 199 ? 10.166 -6.096 3.980 1.00 94.06 199 ILE A O 1
ATOM 1608 N N . ARG A 1 200 ? 9.574 -5.499 6.053 1.00 91.75 200 ARG A N 1
ATOM 1609 C CA . ARG A 1 200 ? 9.371 -6.860 6.522 1.00 91.75 200 ARG A CA 1
ATOM 1610 C C . ARG A 1 200 ? 7.906 -7.231 6.374 1.00 91.75 200 ARG A C 1
ATOM 1612 O O . ARG A 1 200 ? 7.039 -6.611 6.988 1.00 91.75 200 ARG A O 1
ATOM 1619 N N . CYS A 1 201 ? 7.655 -8.307 5.644 1.00 94.12 201 CYS A N 1
ATOM 1620 C CA . CYS A 1 201 ? 6.359 -8.961 5.586 1.00 94.12 201 CYS A CA 1
ATOM 1621 C C . CYS A 1 201 ? 6.544 -10.473 5.741 1.00 94.12 201 CYS A C 1
ATOM 1623 O O . CYS A 1 201 ? 7.365 -11.079 5.061 1.00 94.12 201 CYS A O 1
ATOM 1625 N N . ASP A 1 202 ? 5.802 -11.090 6.658 1.00 92.50 202 ASP A N 1
ATOM 1626 C CA . ASP A 1 202 ? 5.686 -12.548 6.713 1.00 92.50 202 ASP A CA 1
ATOM 1627 C C . ASP A 1 202 ? 4.419 -12.946 5.957 1.00 92.50 202 ASP A C 1
ATOM 1629 O O . ASP A 1 202 ? 3.308 -12.747 6.455 1.00 92.50 202 ASP A O 1
ATOM 1633 N N . GLY A 1 203 ? 4.578 -13.517 4.761 1.00 91.38 203 GLY A N 1
ATOM 1634 C CA . GLY A 1 203 ? 3.450 -13.864 3.898 1.00 91.38 203 GLY A CA 1
ATOM 1635 C C . GLY A 1 203 ? 2.418 -14.799 4.533 1.00 91.38 203 GLY A C 1
ATOM 1636 O O . GLY A 1 203 ? 1.228 -14.665 4.254 1.00 91.38 203 GLY A O 1
ATOM 1637 N N . ARG A 1 204 ? 2.819 -15.695 5.450 1.00 91.50 204 ARG A N 1
ATOM 1638 C CA . ARG A 1 204 ? 1.860 -16.560 6.163 1.00 91.50 204 ARG A CA 1
ATOM 1639 C C . ARG A 1 204 ? 1.016 -15.751 7.139 1.00 91.50 204 ARG A C 1
ATOM 1641 O O . ARG A 1 204 ? -0.189 -15.970 7.232 1.00 91.50 204 ARG A O 1
ATOM 1648 N N . LYS A 1 205 ? 1.637 -14.804 7.846 1.00 93.88 205 LYS A N 1
ATOM 1649 C CA . LYS A 1 205 ? 0.927 -13.903 8.766 1.00 93.88 205 LYS A CA 1
ATOM 1650 C C . LYS A 1 205 ? 0.018 -12.939 8.013 1.00 93.88 205 LYS A C 1
ATOM 1652 O O . LYS A 1 205 ? -1.112 -12.732 8.442 1.00 93.88 205 LYS A O 1
ATOM 1657 N N . LEU A 1 206 ? 0.479 -12.392 6.886 1.00 94.56 206 LEU A N 1
ATOM 1658 C CA . LEU A 1 206 ? -0.340 -11.522 6.044 1.00 94.56 206 LEU A CA 1
ATOM 1659 C C . LEU A 1 206 ? -1.565 -12.277 5.520 1.00 94.56 206 LEU A C 1
ATOM 1661 O O . LEU A 1 206 ? -2.680 -11.790 5.668 1.00 94.56 206 LEU A O 1
ATOM 1665 N N . ARG A 1 207 ? -1.388 -13.505 5.020 1.00 92.31 207 ARG A N 1
ATOM 1666 C CA . ARG A 1 207 ? -2.505 -14.359 4.593 1.00 92.31 207 ARG A CA 1
ATOM 1667 C C . ARG A 1 207 ? -3.502 -14.619 5.722 1.00 92.31 207 ARG A C 1
ATOM 1669 O O . ARG A 1 207 ? -4.695 -14.451 5.512 1.00 92.31 207 ARG A O 1
ATOM 1676 N N . ALA A 1 208 ? -3.026 -14.921 6.933 1.00 91.38 208 ALA A N 1
ATOM 1677 C CA . ALA A 1 208 ? -3.901 -15.086 8.096 1.00 91.38 208 ALA A CA 1
ATOM 1678 C C . ALA A 1 208 ? -4.704 -13.810 8.427 1.00 91.38 208 ALA A C 1
ATOM 1680 O O . ALA A 1 208 ? -5.867 -13.903 8.819 1.00 91.38 208 ALA A O 1
ATOM 1681 N N . ILE A 1 209 ? -4.108 -12.623 8.250 1.00 93.62 209 ILE A N 1
ATOM 1682 C CA . ILE A 1 209 ? -4.806 -11.335 8.390 1.00 93.62 209 ILE A CA 1
ATOM 1683 C C . ILE A 1 209 ? -5.882 -11.174 7.311 1.00 93.62 209 ILE A C 1
ATOM 1685 O O . ILE A 1 209 ? -7.021 -10.831 7.633 1.00 93.62 209 ILE A O 1
ATOM 1689 N N . LEU A 1 210 ? -5.540 -11.433 6.048 1.00 93.56 210 LEU A N 1
ATOM 1690 C CA . LEU A 1 210 ? -6.452 -11.282 4.913 1.00 93.56 210 LEU A CA 1
ATOM 1691 C C . LEU A 1 210 ? -7.631 -12.263 4.984 1.00 93.56 210 LEU A C 1
ATOM 1693 O O . LEU A 1 210 ? -8.774 -11.850 4.786 1.00 93.56 210 LEU A O 1
ATOM 1697 N N . ASP A 1 211 ? -7.380 -13.522 5.354 1.00 92.12 211 ASP A N 1
ATOM 1698 C CA . ASP A 1 211 ? -8.426 -14.525 5.584 1.00 92.12 211 ASP A CA 1
ATOM 1699 C C . ASP A 1 211 ? -9.363 -14.090 6.719 1.00 92.12 211 ASP A C 1
ATOM 1701 O O . ASP A 1 211 ? -10.584 -14.104 6.569 1.00 92.12 211 ASP A O 1
ATOM 1705 N N . ALA A 1 212 ? -8.811 -13.606 7.837 1.00 90.62 212 ALA A N 1
ATOM 1706 C CA . ALA A 1 212 ? -9.615 -13.112 8.952 1.00 90.62 212 ALA A CA 1
ATOM 1707 C C . ALA A 1 212 ? -10.503 -11.919 8.561 1.00 90.62 212 ALA A C 1
ATOM 1709 O O . ALA A 1 212 ? -11.634 -11.824 9.032 1.00 90.62 212 ALA A O 1
ATOM 1710 N N . LYS A 1 213 ? -10.006 -11.019 7.704 1.00 91.06 213 LYS A N 1
ATOM 1711 C CA . LYS A 1 213 ? -10.761 -9.875 7.168 1.00 91.06 213 LYS A CA 1
ATOM 1712 C C . LYS A 1 213 ? -11.851 -10.303 6.192 1.00 91.06 213 LYS A C 1
ATOM 1714 O O . LYS A 1 213 ? -12.931 -9.719 6.222 1.00 91.06 213 LYS A O 1
ATOM 1719 N N . ARG A 1 214 ? -11.609 -11.316 5.360 1.00 87.69 214 ARG A N 1
ATOM 1720 C CA . ARG A 1 214 ? -12.637 -11.872 4.469 1.00 87.69 214 ARG A CA 1
ATOM 1721 C C . ARG A 1 214 ? -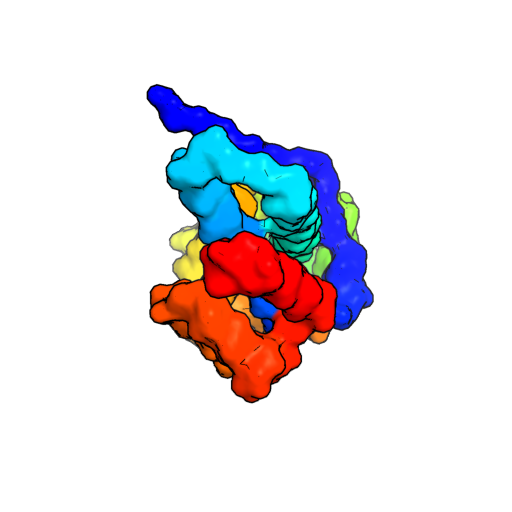13.787 -12.504 5.257 1.00 87.69 214 ARG A C 1
ATOM 1723 O O . ARG A 1 214 ? -14.945 -12.303 4.904 1.00 87.69 214 ARG A O 1
ATOM 1730 N N . ASP A 1 215 ? -13.458 -13.241 6.315 1.00 73.62 215 ASP A N 1
ATOM 1731 C CA . ASP A 1 215 ? -14.398 -14.151 6.977 1.00 73.62 215 ASP A CA 1
ATOM 1732 C C . ASP A 1 215 ? -15.027 -13.568 8.264 1.00 73.62 215 ASP A C 1
ATOM 1734 O O . ASP A 1 215 ? -15.982 -14.127 8.806 1.00 73.62 215 ASP A O 1
ATOM 1738 N N . GLY A 1 216 ? -14.476 -12.479 8.811 1.00 70.69 216 GLY A N 1
ATOM 1739 C CA . GLY A 1 216 ? -14.672 -12.122 10.215 1.00 70.69 216 GLY A CA 1
ATOM 1740 C C . GLY A 1 216 ? -15.550 -10.911 10.504 1.00 70.69 216 GLY A C 1
ATOM 1741 O O . GLY A 1 216 ? -15.253 -9.784 10.116 1.00 70.69 216 GLY A O 1
ATOM 1742 N N . ALA A 1 217 ? -16.554 -11.122 11.359 1.00 86.06 217 ALA A N 1
ATOM 1743 C CA . ALA A 1 217 ? -17.103 -10.060 12.199 1.00 86.06 217 ALA A CA 1
ATOM 1744 C C . ALA A 1 217 ? -16.008 -9.473 13.118 1.00 86.06 217 ALA A C 1
ATOM 1746 O O . ALA A 1 217 ? -15.037 -10.156 13.453 1.00 86.06 217 ALA A O 1
ATOM 1747 N N . LEU A 1 218 ? -16.190 -8.233 13.589 1.00 90.94 218 LEU A N 1
ATOM 1748 C CA . LEU A 1 218 ? -15.210 -7.512 14.418 1.00 90.94 218 LEU A CA 1
ATOM 1749 C C . LEU A 1 218 ? -14.665 -8.342 15.600 1.00 90.94 218 LEU A C 1
ATOM 1751 O O . LEU A 1 218 ? -13.464 -8.319 15.858 1.00 90.94 218 LEU A O 1
ATOM 1755 N N . ALA A 1 219 ? -15.516 -9.111 16.284 1.00 89.62 219 ALA A N 1
ATOM 1756 C CA . ALA A 1 219 ? -15.095 -9.967 17.395 1.00 89.62 219 ALA A CA 1
ATOM 1757 C C . ALA A 1 219 ? -14.101 -11.064 16.964 1.00 89.62 219 ALA A C 1
ATOM 1759 O O . ALA A 1 219 ? -13.129 -11.337 17.670 1.00 89.62 219 ALA A O 1
ATOM 1760 N N . LEU A 1 220 ? -14.301 -11.667 15.784 1.00 89.75 220 LEU A N 1
ATOM 1761 C CA . LEU A 1 220 ? -13.388 -12.679 15.249 1.00 89.75 220 LEU A CA 1
ATOM 1762 C C . LEU A 1 220 ? -12.051 -12.053 14.845 1.00 89.75 220 LEU A C 1
ATOM 1764 O O . LEU A 1 220 ? -10.998 -12.608 15.161 1.00 89.75 220 LEU A O 1
ATOM 1768 N N . LEU A 1 221 ? -12.094 -10.885 14.197 1.00 92.19 221 LEU A N 1
ATOM 1769 C CA . LEU A 1 221 ? -10.899 -10.106 13.867 1.00 92.19 221 LEU A CA 1
ATOM 1770 C C . LEU A 1 221 ? -10.086 -9.780 15.118 1.00 92.19 221 LEU A C 1
ATOM 1772 O O . LEU A 1 221 ? -8.881 -10.032 15.159 1.00 92.19 221 LEU A O 1
ATOM 1776 N N . TYR A 1 222 ? -10.749 -9.270 16.158 1.00 93.62 222 TYR A N 1
ATOM 1777 C CA . TYR A 1 222 ? -10.102 -8.933 17.420 1.00 93.62 222 TYR A CA 1
ATOM 1778 C C . TYR A 1 222 ? -9.427 -10.152 18.042 1.00 93.62 222 TYR A C 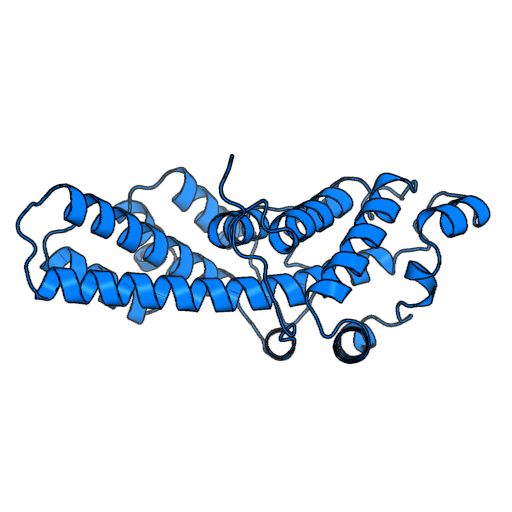1
ATOM 1780 O O . TYR A 1 222 ? -8.229 -10.097 18.329 1.00 93.62 222 TYR A O 1
ATOM 1788 N N . LYS A 1 223 ? -10.153 -11.268 18.175 1.00 92.00 223 LYS A N 1
ATOM 1789 C CA . LYS A 1 223 ? -9.615 -12.522 18.714 1.00 92.00 223 LYS A CA 1
ATOM 1790 C C . LYS A 1 223 ? -8.368 -12.972 17.950 1.00 92.00 223 LYS A C 1
ATOM 1792 O O . LYS A 1 223 ? -7.308 -13.174 18.547 1.00 92.00 223 LYS A O 1
ATOM 1797 N N . LYS A 1 224 ? -8.457 -13.063 16.619 1.00 90.50 224 LYS A N 1
ATOM 1798 C CA . LYS A 1 224 ? -7.337 -13.494 15.772 1.00 90.50 224 LYS A CA 1
ATOM 1799 C C . LYS A 1 224 ? -6.128 -12.579 15.924 1.00 90.50 224 LYS A C 1
ATOM 1801 O O . LYS A 1 224 ? -5.016 -13.053 16.143 1.00 90.50 224 LYS A O 1
ATOM 1806 N N . PHE A 1 225 ? -6.325 -11.266 15.851 1.00 93.00 225 PHE A N 1
ATOM 1807 C CA . PHE A 1 225 ? -5.205 -10.324 15.798 1.00 93.00 225 PHE A CA 1
ATOM 1808 C C . PHE A 1 225 ? -4.602 -10.020 17.166 1.00 93.00 225 PHE A C 1
ATOM 1810 O O . PHE A 1 225 ? -3.447 -9.603 17.232 1.00 93.00 225 PHE A O 1
ATOM 1817 N N . THR A 1 226 ? -5.335 -10.215 18.263 1.00 89.88 226 THR A N 1
ATOM 1818 C CA . THR A 1 226 ? -4.870 -9.825 19.604 1.00 89.88 226 THR A CA 1
ATOM 1819 C C . THR A 1 226 ? -4.547 -11.004 20.511 1.00 89.88 226 THR A C 1
ATOM 1821 O O . THR A 1 226 ? -3.570 -10.906 21.258 1.00 89.88 226 THR A O 1
ATOM 1824 N N . GLU A 1 227 ? -5.319 -12.090 20.438 1.00 86.56 227 GLU A N 1
ATOM 1825 C CA . GLU A 1 227 ? -5.219 -13.241 21.340 1.00 86.56 227 GLU A CA 1
ATOM 1826 C C . GLU A 1 227 ? -4.422 -14.374 20.693 1.00 86.56 227 GLU A C 1
ATOM 1828 O O . GLU A 1 227 ? -3.417 -14.814 21.252 1.00 86.56 227 GLU A O 1
ATOM 1833 N N . GLU A 1 228 ? -4.832 -14.801 19.493 1.00 87.50 228 GLU A N 1
ATOM 1834 C CA . GLU A 1 228 ? -4.224 -15.940 18.790 1.00 87.50 228 GLU A CA 1
ATOM 1835 C C . GLU A 1 228 ? -2.847 -15.569 18.231 1.00 87.50 228 GLU A C 1
ATOM 1837 O O . GLU A 1 228 ? -1.864 -16.281 18.435 1.00 87.50 228 GLU A O 1
ATOM 1842 N N . HIS A 1 229 ? -2.761 -14.425 17.548 1.00 86.81 229 HIS A N 1
ATOM 1843 C CA . HIS A 1 229 ? -1.567 -14.066 16.791 1.00 86.81 229 HIS A CA 1
ATOM 1844 C C . HIS A 1 229 ? -0.753 -12.900 17.358 1.00 86.81 229 HIS A C 1
ATOM 1846 O O . HIS A 1 229 ? 0.432 -12.777 17.047 1.00 86.81 229 HIS A O 1
ATOM 1852 N N . LYS A 1 230 ? -1.364 -12.066 18.210 1.00 91.00 230 LYS A N 1
ATOM 1853 C CA . LYS A 1 230 ? -0.716 -10.924 18.885 1.00 91.00 230 LYS A CA 1
ATOM 1854 C C . LYS A 1 230 ? -0.073 -9.902 17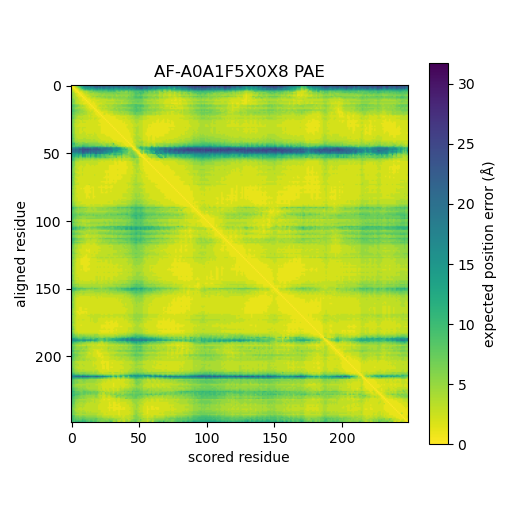.922 1.00 91.00 230 LYS A C 1
ATOM 1856 O O . LYS A 1 230 ? 0.974 -9.343 18.234 1.00 91.00 230 LYS A O 1
ATOM 1861 N N . TYR A 1 231 ? -0.703 -9.647 16.776 1.00 91.31 231 TYR A N 1
ATOM 1862 C CA . TYR A 1 231 ? -0.268 -8.658 15.778 1.00 91.31 231 TYR A CA 1
ATOM 1863 C C . TYR A 1 231 ? -0.687 -7.225 16.125 1.00 91.31 231 TYR A C 1
ATOM 1865 O O . TYR A 1 231 ? 0.020 -6.272 15.810 1.00 91.31 231 TYR A O 1
ATOM 1873 N N . ALA A 1 232 ? -1.846 -7.050 16.762 1.00 92.25 232 ALA A N 1
ATOM 1874 C CA . ALA A 1 232 ? -2.383 -5.714 16.996 1.00 92.25 232 ALA A CA 1
ATOM 1875 C C . ALA A 1 232 ? -1.729 -5.009 18.197 1.00 92.25 232 ALA A C 1
ATOM 1877 O O . ALA A 1 232 ? -1.550 -5.589 19.279 1.00 92.25 232 ALA A O 1
ATOM 1878 N N . SER A 1 233 ? -1.443 -3.721 18.015 1.00 94.38 233 SER A N 1
ATOM 1879 C CA . SER A 1 233 ? -0.843 -2.839 19.016 1.00 94.38 233 SER A CA 1
ATOM 1880 C C . SER A 1 233 ? -1.768 -2.592 20.212 1.00 94.38 233 SER A C 1
ATOM 1882 O O . SER A 1 233 ? -2.995 -2.651 20.114 1.00 94.38 233 SER A O 1
ATOM 1884 N N . SER A 1 234 ? -1.181 -2.248 21.362 1.00 94.81 234 SER A N 1
ATOM 1885 C CA . SER A 1 234 ? -1.915 -1.981 22.610 1.00 94.81 234 SER A CA 1
ATOM 1886 C C . SER A 1 234 ? -2.958 -0.866 22.482 1.00 94.81 234 SER A C 1
ATOM 1888 O O . SER A 1 234 ? -4.048 -0.988 23.035 1.00 94.81 234 SER A O 1
ATOM 1890 N N . TYR A 1 235 ? -2.667 0.192 21.722 1.00 94.75 235 TYR A N 1
ATOM 1891 C CA . TYR A 1 235 ? -3.604 1.303 21.537 1.00 94.75 235 TYR A CA 1
ATOM 1892 C C . TYR A 1 235 ? -4.874 0.881 20.770 1.00 94.75 235 TYR A C 1
ATOM 1894 O O . TYR A 1 235 ? -5.971 1.312 21.116 1.00 94.75 235 TYR A O 1
ATOM 1902 N N . VAL A 1 236 ? -4.766 -0.035 19.797 1.00 95.12 236 VAL A N 1
ATOM 1903 C CA . VAL A 1 236 ? -5.932 -0.591 19.083 1.00 95.12 236 VAL A CA 1
ATOM 1904 C C . VAL A 1 236 ? -6.793 -1.418 20.033 1.00 95.12 236 VAL A C 1
ATOM 1906 O O . VAL A 1 236 ? -8.020 -1.323 20.005 1.00 95.12 236 VAL A O 1
ATOM 1909 N N . LYS A 1 237 ? -6.161 -2.166 20.947 1.00 95.75 237 LYS A N 1
ATOM 1910 C CA . LYS A 1 237 ? -6.877 -2.881 22.014 1.00 95.75 237 LYS A CA 1
ATOM 1911 C C . LYS A 1 237 ? -7.634 -1.916 22.927 1.00 95.75 237 LYS A C 1
ATOM 1913 O O . LYS A 1 237 ? -8.753 -2.224 23.319 1.00 95.75 237 LYS A O 1
ATOM 1918 N N . ALA A 1 238 ? -7.070 -0.742 23.216 1.00 96.12 238 ALA A N 1
ATOM 1919 C CA . ALA A 1 238 ? -7.748 0.280 24.011 1.00 96.12 238 ALA A CA 1
ATOM 1920 C C . ALA A 1 238 ? -9.006 0.827 23.312 1.00 96.12 238 ALA A C 1
ATOM 1922 O O . ALA A 1 238 ? -10.036 0.988 23.968 1.00 96.12 238 ALA A O 1
ATOM 1923 N N . TYR A 1 239 ? -8.968 1.053 21.993 1.00 96.19 239 TYR A N 1
ATOM 1924 C CA . TYR A 1 239 ? -10.170 1.412 21.229 1.00 96.19 239 TYR A CA 1
ATOM 1925 C C . TYR A 1 239 ? -11.237 0.318 21.289 1.00 96.19 239 TYR A C 1
ATOM 1927 O O . TYR A 1 239 ? -12.404 0.621 21.543 1.00 96.19 239 TYR A O 1
ATOM 1935 N N . TYR A 1 240 ? -10.831 -0.946 21.143 1.00 95.94 240 TYR A N 1
ATOM 1936 C CA . TYR A 1 240 ? -11.753 -2.074 21.248 1.00 95.94 240 TYR A CA 1
ATOM 1937 C C . TYR A 1 240 ? -12.452 -2.119 22.613 1.00 95.94 240 TYR A C 1
ATOM 1939 O O . TYR A 1 240 ? -13.680 -2.189 22.683 1.00 95.94 240 TYR A O 1
ATOM 1947 N N . SER A 1 241 ? -11.687 -2.006 23.704 1.00 95.06 241 SER A N 1
ATOM 1948 C CA . SER A 1 241 ? -12.231 -2.013 25.067 1.00 95.06 241 SER A CA 1
ATOM 1949 C C . SER A 1 241 ? -13.184 -0.844 25.324 1.00 95.06 241 SER A C 1
ATOM 1951 O O . SER A 1 241 ? -14.206 -1.019 25.987 1.00 95.06 241 SER A O 1
ATOM 1953 N N . ARG A 1 242 ? -12.888 0.346 24.780 1.00 94.00 242 ARG A N 1
ATOM 1954 C CA . ARG A 1 242 ? -13.775 1.516 24.887 1.00 94.00 242 ARG A CA 1
ATOM 1955 C C . ARG A 1 242 ? -15.123 1.269 24.208 1.00 94.00 242 ARG A C 1
ATOM 1957 O O . ARG A 1 242 ? -16.149 1.606 24.793 1.00 94.00 242 ARG A O 1
ATOM 1964 N N . GLY A 1 243 ? -15.141 0.676 23.014 1.00 92.12 243 GLY A N 1
ATOM 1965 C CA . GLY A 1 243 ? -16.398 0.394 22.312 1.00 92.12 243 GLY A CA 1
ATOM 1966 C C . GLY A 1 243 ? -17.202 -0.749 22.931 1.00 92.12 243 GLY A C 1
ATOM 1967 O O . GLY A 1 243 ? -18.425 -0.641 23.011 1.00 92.12 243 GLY A O 1
ATOM 1968 N N . ALA A 1 244 ? -16.530 -1.764 23.485 1.00 92.12 244 ALA A N 1
ATOM 1969 C CA . ALA A 1 244 ? -17.181 -2.806 24.284 1.00 92.12 244 ALA A CA 1
ATOM 1970 C C . ALA A 1 244 ? -17.841 -2.213 25.545 1.00 92.12 244 ALA A C 1
ATOM 1972 O O . ALA A 1 244 ? -19.011 -2.466 25.830 1.00 92.12 244 ALA A O 1
ATOM 1973 N N . GLY A 1 245 ? -17.137 -1.327 26.263 1.00 89.19 245 GLY A N 1
ATOM 1974 C CA . GLY A 1 245 ? -17.698 -0.593 27.404 1.00 89.19 245 GLY A CA 1
ATOM 1975 C C . GLY A 1 245 ? -18.881 0.311 27.029 1.00 89.19 245 GLY A C 1
ATOM 1976 O O . GLY A 1 245 ? -19.804 0.489 27.822 1.00 89.19 245 GLY A O 1
ATOM 1977 N N . ALA A 1 246 ? -18.890 0.836 25.800 1.00 85.19 246 ALA A N 1
ATOM 1978 C CA . ALA A 1 246 ? -19.990 1.615 25.232 1.00 85.19 246 ALA A CA 1
ATOM 1979 C C . ALA A 1 246 ? -21.121 0.761 24.619 1.00 85.19 246 ALA A C 1
ATOM 1981 O O . ALA A 1 246 ? -22.082 1.331 24.093 1.00 85.19 246 ALA A O 1
ATOM 1982 N N . LYS A 1 247 ? -21.024 -0.576 24.698 1.00 85.88 247 LYS A N 1
ATOM 1983 C CA . LYS A 1 247 ? -21.981 -1.556 24.155 1.00 85.88 247 LYS A CA 1
ATOM 1984 C C . LYS A 1 247 ? -22.216 -1.432 22.643 1.00 85.88 247 LYS A C 1
ATOM 1986 O O . LYS A 1 247 ? -23.337 -1.615 22.166 1.00 85.88 247 LYS A O 1
ATOM 1991 N N . TRP A 1 248 ? -21.179 -1.095 21.879 1.00 83.94 248 TRP A N 1
ATOM 1992 C CA . TRP A 1 248 ? -21.246 -1.096 20.412 1.00 83.94 248 TRP A CA 1
ATOM 1993 C C . TRP A 1 248 ? -21.023 -2.480 19.795 1.00 83.94 248 TRP A C 1
ATOM 1995 O O . TRP A 1 248 ? -21.568 -2.753 18.722 1.00 83.94 248 TRP A O 1
ATOM 2005 N N . TRP A 1 249 ? -20.270 -3.333 20.492 1.00 89.38 249 TRP A N 1
ATOM 2006 C CA . TRP A 1 249 ? -20.000 -4.741 20.201 1.00 89.38 249 TRP A CA 1
ATOM 2007 C C . TRP A 1 249 ? -19.822 -5.526 21.499 1.00 89.38 249 TRP A C 1
ATOM 2009 O O . TRP A 1 249 ? -19.544 -4.883 22.541 1.00 89.38 249 TRP A O 1
#

Organism: NCBI:txid1798351

Sequence (249 aa):
MQKKLPKPKGKIEYDRLKKKTDVINIAANWYLVLAMKNLAEDKEKQSGTFLRSQEGLLKDLKKEHEGLTADLENLFFAYLLFAVATELMNKDEIKASEKKIASVAGDLFKALPEEEDDLLKFFEKNVPTYAEALSFFMSAKKAFSKLKWDDGFGGKPWAKIADKTIMRLHGEIDPTVFIDVVFDIEHHSGHVFDKHENIRCDGRKLRAILDAKRDGALALLYKKFTEEHKYASSYVKAYYSRGAGAKWW

Secondary structure (DSSP, 8-state):
---PPPPP-SB---TTTTS-EEHHHHHHHHHHHHHHHHHHHHHHHH-SS--HHHHHHHHHHHHHHHHHHHHHHHHHHHHHHHHHHHHHH-GGGB-S-HHHHHHHHTTHHHHS-SSGGGHHHHHHHH--BHHHHHHHHHHHHHHHHHS-B-TTSSHHHHHHHHHHHHHHHHTSS-HHHHHHHHHH-B-SSSBGGGS-TTEE--HHHHHHHHHHHHH--HHHHHIIIIIIS--S-HHHHHHHHHHHHTT--

pLDDT: mean 92.47, std 7.14, range [46.94, 98.5]

Foldseek 3Di:
DPDQADADWDFQDQVLLVAQDEVLLLLLLLLLLVLLLVLLVVVPVVDPDADPLSVVLNVVSVVSNVVSLVVLLSVLLNLLQLLLLLLVLVVVQWPDDPVQLCVQQPCLNVLRDNDSVCSSVSCVPQVGILVSSLVNLVSSLRNQDRTDGHPPGRHDLSNVSSVLSNCRNRRVDDSVVSSLCQLVRDDDPGRSQPRGPSYDYDRVSSVQQNVCSVPDNSVSSCCVCPPVPNSYDPVSVVSVVSVVVVVSD

Nearest PDB structures (foldseek):
  6h2e-assembly1_P-2  TM=3.208E-01  e=3.321E+00  Aeromonas hydrophila subsp. hydrophila AL09-71
  6h2e-assembly1_Q-2  TM=2.229E-01  e=1.734E+00  Aeromonas hydrophila subsp. hydrophila AL09-71
  6r1j-assembly1_J-2  TM=2.115E-01  e=3.998E+00  Aeromonas hydrophila J-1

Radius of gyration: 20.3 Å; Cα contacts (8 Å, |Δi|>4): 295; chains: 1; bounding box: 54×34×59 Å

Mean predicted aligned error: 4.33 Å

Solvent-accessible surface area (backbone atoms only — not comparable to full-atom values): 13816 Å² total; per-residue (Å²): 131,84,80,77,47,82,49,74,76,62,68,60,56,57,69,61,68,78,34,82,39,61,51,52,37,53,50,43,36,47,55,50,36,46,47,52,34,54,53,48,54,53,47,56,75,69,41,96,73,77,54,73,71,55,54,52,51,48,52,50,33,49,52,50,40,52,52,50,48,53,54,49,50,38,44,48,54,44,46,49,53,48,38,52,47,62,47,57,66,54,54,87,45,44,72,56,55,68,74,55,47,45,74,58,38,57,58,57,74,74,72,51,66,94,51,77,90,46,45,64,62,47,36,65,72,73,38,42,29,49,69,48,44,41,55,49,30,55,44,49,22,45,31,22,64,73,49,46,48,42,94,87,44,58,21,64,50,48,19,50,55,28,45,55,52,42,37,32,56,69,12,77,42,53,71,69,60,45,53,54,47,61,74,68,39,53,47,88,89,45,59,60,57,77,65,46,89,33,45,42,62,57,68,70,62,46,48,53,51,52,50,36,63,74,75,41,57,65,69,53,37,48,43,47,32,51,69,76,66,56,40,40,50,72,69,58,52,51,54,51,53,52,38,42,76,68,66,76,99